Protein AF-A0A949YGP6-F1 (afdb_monomer_lite)

pLDDT: mean 79.75, std 14.39, range [45.91, 96.38]

Radius of gyration: 18.95 Å; chains: 1; bounding box: 45×45×53 Å

Structure (mmCIF, N/CA/C/O backbone):
data_AF-A0A949YGP6-F1
#
_entry.id   AF-A0A949YGP6-F1
#
loop_
_atom_site.group_PDB
_atom_site.id
_atom_site.type_symbol
_atom_site.label_atom_id
_atom_site.label_alt_id
_atom_site.label_comp_id
_atom_site.label_asym_id
_atom_site.label_entity_id
_atom_site.label_seq_id
_atom_site.pdbx_PDB_ins_code
_atom_site.Cartn_x
_atom_site.Cartn_y
_atom_site.Cartn_z
_atom_site.occupancy
_atom_site.B_iso_or_equiv
_atom_site.auth_seq_id
_atom_site.auth_comp_id
_atom_site.auth_asym_id
_atom_site.auth_atom_id
_atom_site.pdbx_PDB_model_num
ATOM 1 N N . MET A 1 1 ? -13.537 3.843 7.019 1.00 65.38 1 MET A N 1
ATOM 2 C CA 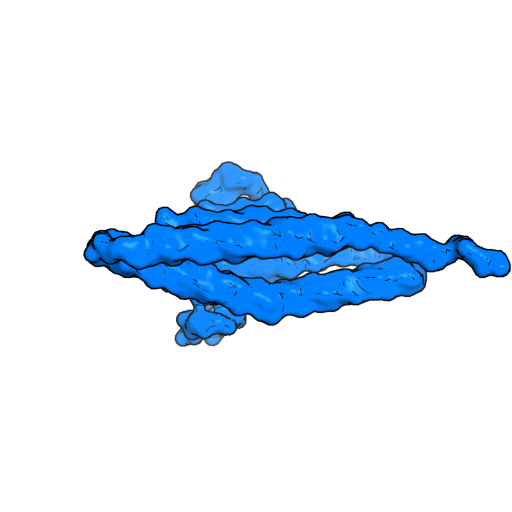. MET A 1 1 ? -12.376 3.956 7.927 1.00 65.38 1 MET A CA 1
ATOM 3 C C . MET A 1 1 ? -11.018 3.862 7.213 1.00 65.38 1 MET A C 1
ATOM 5 O O . MET A 1 1 ? -10.058 4.373 7.749 1.00 65.38 1 MET A O 1
ATOM 9 N N . TYR A 1 2 ? -10.889 3.302 5.999 1.00 82.62 2 TYR A N 1
ATOM 10 C CA . TYR A 1 2 ? -9.571 3.182 5.329 1.00 82.62 2 TYR A CA 1
ATOM 11 C C . TYR A 1 2 ? -9.321 4.176 4.183 1.00 82.62 2 TYR A C 1
ATOM 13 O O . TYR A 1 2 ? -8.354 4.034 3.440 1.00 82.62 2 TYR A O 1
ATOM 21 N N . GLN A 1 3 ? -10.191 5.177 4.018 1.00 82.31 3 GLN A N 1
ATOM 22 C CA . GLN A 1 3 ? -10.193 6.038 2.830 1.00 82.31 3 GLN A CA 1
ATOM 23 C C . GLN A 1 3 ? -8.897 6.836 2.668 1.00 82.31 3 GLN A C 1
ATOM 25 O O . GLN A 1 3 ? -8.394 6.918 1.557 1.00 82.31 3 GLN A O 1
ATOM 30 N N . SER A 1 4 ? -8.307 7.338 3.754 1.00 78.56 4 SER A N 1
ATOM 31 C CA . SER A 1 4 ? -7.059 8.114 3.714 1.00 78.56 4 SER A CA 1
ATOM 32 C C . SER A 1 4 ? -5.871 7.283 3.206 1.00 78.56 4 SER A C 1
ATOM 34 O O . SER A 1 4 ? -5.101 7.726 2.363 1.00 78.56 4 SER A O 1
ATOM 36 N N . ILE A 1 5 ? -5.753 6.031 3.657 1.00 81.00 5 ILE A N 1
ATOM 37 C CA . ILE A 1 5 ? -4.652 5.127 3.276 1.00 81.00 5 ILE A CA 1
ATOM 38 C C . ILE A 1 5 ? -4.842 4.640 1.833 1.00 81.00 5 ILE A C 1
ATOM 40 O O . ILE A 1 5 ? -3.883 4.561 1.066 1.00 81.00 5 ILE A O 1
ATOM 44 N N . ILE A 1 6 ? -6.090 4.362 1.441 1.00 89.06 6 ILE A N 1
ATOM 45 C CA . ILE A 1 6 ? -6.443 4.044 0.052 1.00 89.06 6 ILE A CA 1
ATOM 46 C C . ILE A 1 6 ? -6.157 5.246 -0.859 1.00 89.06 6 ILE A C 1
ATOM 48 O O . ILE A 1 6 ? -5.587 5.064 -1.932 1.00 89.06 6 ILE A O 1
ATOM 52 N N . SER A 1 7 ? -6.507 6.465 -0.432 1.00 84.94 7 SER A N 1
ATOM 53 C CA . SER A 1 7 ? -6.201 7.719 -1.135 1.00 84.94 7 SER A CA 1
ATOM 54 C C . SER A 1 7 ? -4.695 7.857 -1.357 1.00 84.94 7 SER A C 1
ATOM 56 O O . SER A 1 7 ? -4.255 7.975 -2.499 1.00 84.94 7 SER A O 1
ATOM 58 N N . ALA A 1 8 ? -3.891 7.688 -0.303 1.00 80.69 8 ALA A N 1
ATOM 59 C CA . ALA A 1 8 ? -2.435 7.710 -0.404 1.00 80.69 8 ALA A CA 1
ATOM 60 C C . ALA A 1 8 ? -1.900 6.652 -1.388 1.00 80.69 8 ALA A C 1
ATOM 62 O O . ALA A 1 8 ? -1.076 6.974 -2.241 1.00 80.69 8 ALA A O 1
ATOM 63 N N . CYS A 1 9 ? -2.404 5.412 -1.343 1.00 85.25 9 CYS A N 1
ATOM 64 C CA . CYS A 1 9 ? -1.989 4.363 -2.285 1.00 85.25 9 CYS A CA 1
ATOM 65 C C . CYS A 1 9 ? -2.344 4.701 -3.743 1.00 85.25 9 CYS A C 1
ATOM 67 O O . CYS A 1 9 ? -1.546 4.420 -4.639 1.00 85.25 9 CYS A O 1
ATOM 69 N N . LYS A 1 10 ? -3.499 5.335 -3.989 1.00 87.06 10 LYS A N 1
ATOM 70 C CA . LYS A 1 10 ? -3.891 5.838 -5.319 1.00 87.06 10 LYS A CA 1
ATOM 71 C C . LYS A 1 10 ? -2.987 6.974 -5.791 1.00 87.06 10 LYS A C 1
ATOM 73 O O . LYS A 1 10 ? -2.612 7.013 -6.957 1.00 87.06 10 LYS A O 1
ATOM 78 N N . THR A 1 11 ? -2.621 7.895 -4.904 1.00 82.19 11 THR A N 1
ATOM 79 C CA . THR A 1 11 ? -1.687 8.983 -5.231 1.00 82.19 11 THR A CA 1
ATOM 80 C C . THR A 1 11 ? -0.303 8.430 -5.562 1.00 82.19 11 THR A C 1
ATOM 82 O O . THR A 1 11 ? 0.307 8.848 -6.543 1.00 82.19 11 THR A O 1
ATOM 85 N N . ILE A 1 12 ? 0.160 7.440 -4.795 1.00 81.69 12 ILE A N 1
ATOM 86 C CA . ILE A 1 12 ? 1.438 6.751 -5.006 1.00 81.69 12 ILE A CA 1
ATOM 87 C C . ILE A 1 12 ? 1.456 5.982 -6.340 1.00 81.69 12 ILE A C 1
ATOM 89 O O . ILE A 1 12 ? 2.485 5.960 -7.012 1.00 81.69 12 ILE A O 1
ATOM 93 N N . ASP A 1 13 ? 0.325 5.422 -6.774 1.00 87.31 13 ASP A N 1
ATOM 94 C CA . ASP A 1 13 ? 0.203 4.718 -8.061 1.00 87.31 13 ASP A CA 1
ATOM 95 C C . ASP A 1 13 ? 0.573 5.592 -9.265 1.00 87.31 13 ASP A C 1
ATOM 97 O O . ASP A 1 13 ? 1.158 5.124 -10.236 1.00 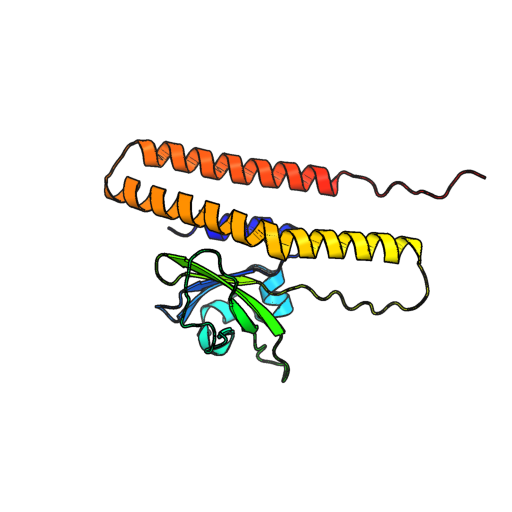87.31 13 ASP A O 1
ATOM 101 N N . LYS A 1 14 ? 0.325 6.904 -9.169 1.00 82.50 14 LYS A N 1
ATOM 102 C CA . LYS A 1 14 ? 0.681 7.875 -10.217 1.00 82.50 14 LYS A CA 1
ATOM 103 C C . LYS A 1 14 ? 2.188 7.985 -10.452 1.00 82.50 14 LYS A C 1
ATOM 105 O O . LYS A 1 14 ? 2.596 8.555 -11.459 1.00 82.50 14 LYS A O 1
ATOM 110 N N . PHE A 1 15 ? 2.998 7.482 -9.524 1.00 77.94 15 PHE A N 1
ATOM 111 C CA . PHE A 1 15 ? 4.450 7.400 -9.646 1.00 77.94 15 PHE A CA 1
ATOM 112 C C . PHE A 1 15 ? 4.920 6.020 -10.120 1.00 77.94 15 PHE A C 1
ATOM 114 O O . PHE A 1 15 ? 6.121 5.787 -10.157 1.00 77.94 15 PHE A O 1
ATOM 121 N N . GLY A 1 16 ? 4.012 5.100 -10.458 1.00 84.12 16 GLY A N 1
ATOM 122 C CA . GLY A 1 16 ? 4.384 3.730 -10.795 1.00 84.12 16 GLY A CA 1
ATOM 123 C C . GLY A 1 16 ? 4.970 3.011 -9.586 1.00 84.12 16 GLY A C 1
ATOM 124 O O . GLY A 1 16 ? 6.026 2.404 -9.663 1.00 84.12 16 GLY A O 1
ATOM 125 N N . LEU A 1 17 ? 4.353 3.143 -8.417 1.00 86.69 17 LEU A N 1
ATOM 126 C CA . LEU A 1 17 ? 4.838 2.504 -7.200 1.00 86.69 17 LEU A CA 1
ATOM 127 C C . LEU A 1 17 ? 3.826 1.453 -6.767 1.00 86.69 17 LEU A C 1
ATOM 129 O O . LEU A 1 17 ? 2.733 1.791 -6.317 1.00 86.69 17 LEU A O 1
ATOM 133 N N . ALA A 1 18 ? 4.194 0.178 -6.882 1.00 92.31 18 ALA A N 1
ATOM 134 C CA . ALA A 1 18 ? 3.311 -0.943 -6.577 1.00 92.31 18 ALA A CA 1
ATOM 135 C C . ALA A 1 18 ? 2.995 -1.033 -5.081 1.00 92.31 18 ALA A C 1
ATOM 137 O O . ALA A 1 18 ? 3.865 -1.351 -4.257 1.00 92.31 18 ALA A O 1
ATOM 138 N N . ARG A 1 19 ? 1.742 -0.734 -4.727 1.00 95.38 19 ARG A N 1
ATOM 139 C CA . ARG A 1 19 ? 1.235 -0.757 -3.354 1.00 95.38 19 ARG A CA 1
ATOM 140 C C . ARG A 1 19 ? -0.081 -1.505 -3.254 1.00 95.38 19 ARG A C 1
ATOM 142 O O . ARG A 1 19 ? -0.992 -1.314 -4.057 1.00 95.38 19 ARG A O 1
ATOM 149 N N . ALA A 1 20 ? -0.210 -2.264 -2.178 1.00 96.12 20 ALA A N 1
ATOM 150 C CA . ALA A 1 20 ? -1.473 -2.853 -1.773 1.00 96.12 20 ALA A CA 1
ATOM 151 C C . ALA A 1 20 ? -1.647 -2.766 -0.258 1.00 96.12 20 ALA A C 1
ATOM 153 O O . ALA A 1 20 ? -0.684 -2.623 0.492 1.00 96.12 20 ALA A O 1
ATOM 154 N N . ILE A 1 21 ? -2.891 -2.835 0.194 1.00 95.50 21 ILE A N 1
ATOM 155 C CA . ILE A 1 21 ? -3.274 -2.854 1.598 1.00 95.50 21 ILE A CA 1
ATOM 156 C C . ILE A 1 21 ? -3.962 -4.188 1.850 1.00 95.50 21 ILE A C 1
ATOM 158 O O . ILE A 1 21 ? -4.994 -4.484 1.249 1.00 95.50 21 ILE A O 1
ATOM 162 N N . GLY A 1 22 ? -3.405 -4.967 2.767 1.00 95.31 22 GLY A N 1
ATOM 163 C CA . GLY A 1 22 ? -3.991 -6.197 3.273 1.00 95.31 22 GLY A CA 1
ATOM 164 C C . GLY A 1 22 ? -4.518 -6.032 4.695 1.00 95.31 22 GLY A C 1
ATOM 165 O O . GLY A 1 22 ? -4.005 -5.227 5.475 1.00 95.31 22 GLY A O 1
ATOM 166 N N . ASN A 1 23 ? -5.522 -6.824 5.048 1.00 94.44 23 ASN A N 1
ATOM 167 C CA . ASN A 1 23 ? -5.949 -7.049 6.420 1.00 94.44 23 ASN A CA 1
ATOM 168 C C . ASN A 1 23 ? -5.618 -8.493 6.806 1.00 94.44 23 ASN A C 1
ATOM 170 O O . ASN A 1 23 ? -6.250 -9.437 6.335 1.00 94.44 23 ASN A O 1
ATOM 174 N N . LEU A 1 24 ? -4.634 -8.649 7.688 1.00 92.62 24 LEU A N 1
ATOM 175 C CA . LEU A 1 24 ? -4.128 -9.942 8.149 1.00 92.62 24 LEU A CA 1
ATOM 176 C C . LEU A 1 24 ? -5.121 -10.689 9.041 1.00 92.62 24 LEU A C 1
ATOM 178 O O . LEU A 1 24 ? -5.016 -11.901 9.174 1.00 92.62 24 LEU A O 1
ATOM 182 N N . ARG A 1 25 ? -6.052 -9.985 9.702 1.00 92.56 25 ARG A N 1
ATOM 183 C CA . ARG A 1 25 ? -7.054 -10.629 10.568 1.00 92.56 25 ARG A CA 1
ATOM 184 C C . ARG A 1 25 ? -8.117 -11.341 9.746 1.00 92.56 25 ARG A C 1
ATOM 186 O O . ARG A 1 25 ? -8.584 -12.399 10.144 1.00 92.56 25 ARG A O 1
ATOM 193 N N . THR A 1 26 ? -8.506 -10.737 8.629 1.00 94.88 26 THR A N 1
ATOM 194 C CA . THR A 1 26 ? -9.503 -11.301 7.711 1.00 94.88 26 THR A CA 1
ATOM 195 C C . THR A 1 26 ? -8.870 -12.087 6.570 1.00 94.88 26 THR A C 1
ATOM 197 O O . THR A 1 26 ? -9.597 -12.697 5.801 1.00 94.88 26 THR A O 1
ATOM 200 N N . ASP A 1 27 ? -7.543 -12.034 6.445 1.00 95.62 27 ASP A N 1
ATOM 201 C CA . ASP A 1 27 ? -6.758 -12.591 5.345 1.00 95.62 27 ASP A CA 1
ATOM 202 C C . ASP A 1 27 ? -7.233 -12.121 3.959 1.00 95.62 27 ASP A C 1
ATOM 204 O O . ASP A 1 27 ? -7.411 -12.908 3.034 1.00 95.62 27 ASP A O 1
ATOM 208 N N . ARG A 1 28 ? -7.484 -10.813 3.811 1.00 96.38 28 ARG A N 1
ATOM 209 C CA . ARG A 1 28 ? -8.013 -10.219 2.568 1.00 96.38 28 ARG A CA 1
ATOM 210 C C . ARG A 1 28 ? -7.240 -8.986 2.146 1.00 96.38 28 ARG A C 1
ATOM 212 O O . ARG A 1 28 ? -6.779 -8.218 2.993 1.00 96.38 28 ARG A O 1
ATOM 219 N N . PHE A 1 29 ? -7.185 -8.741 0.843 1.00 95.94 29 PHE A N 1
ATOM 220 C CA . PHE A 1 29 ? -6.847 -7.423 0.328 1.00 95.94 29 PHE A CA 1
ATOM 221 C C . PHE A 1 29 ? -8.000 -6.451 0.585 1.00 95.94 29 PHE A C 1
ATOM 223 O O . PHE A 1 29 ? -9.168 -6.764 0.372 1.00 95.94 29 PHE A O 1
ATOM 230 N N . LEU A 1 30 ? -7.661 -5.257 1.057 1.00 94.44 30 LEU A N 1
ATOM 231 C CA . LEU A 1 30 ? -8.586 -4.129 1.141 1.00 94.44 30 LEU A CA 1
ATOM 232 C C . LEU A 1 30 ? -8.495 -3.248 -0.103 1.00 94.44 30 LEU A C 1
ATOM 234 O O . LEU A 1 30 ? -9.475 -2.613 -0.486 1.00 94.44 30 LEU A O 1
ATOM 238 N N . PHE A 1 31 ? -7.302 -3.160 -0.691 1.00 95.44 31 PHE A N 1
ATOM 239 C CA . PHE A 1 31 ? -7.029 -2.358 -1.875 1.00 95.44 31 PHE A CA 1
ATOM 240 C C . PHE A 1 31 ? -5.709 -2.793 -2.515 1.00 95.44 31 PHE A C 1
ATOM 242 O O . PHE A 1 31 ? -4.760 -3.111 -1.803 1.00 95.44 31 PHE A O 1
ATOM 249 N N . ALA A 1 32 ? -5.616 -2.723 -3.836 1.00 96.00 32 ALA A N 1
ATOM 250 C CA . ALA A 1 32 ? -4.367 -2.789 -4.582 1.00 96.00 32 ALA A CA 1
ATOM 251 C C . ALA A 1 32 ? -4.418 -1.728 -5.682 1.00 96.00 32 ALA A C 1
ATOM 253 O O . ALA A 1 32 ? -5.478 -1.505 -6.275 1.00 96.00 32 ALA A O 1
ATOM 254 N N . ASN A 1 33 ? -3.307 -1.030 -5.903 1.00 95.44 33 ASN A N 1
ATOM 255 C CA . ASN A 1 33 ? -3.213 -0.066 -6.992 1.00 95.44 33 ASN A CA 1
ATOM 256 C C . ASN A 1 33 ? -2.842 -0.751 -8.318 1.00 95.44 33 ASN A C 1
ATOM 258 O O . ASN A 1 33 ? -2.458 -1.923 -8.318 1.00 95.44 33 ASN A O 1
ATOM 262 N N . ASP A 1 34 ? -2.974 -0.047 -9.444 1.00 95.25 34 ASP A N 1
ATOM 263 C CA . ASP A 1 34 ? -2.813 -0.662 -10.769 1.00 95.25 34 ASP A CA 1
ATOM 264 C C . ASP A 1 34 ? -1.379 -1.152 -10.984 1.00 95.25 34 ASP A C 1
ATOM 266 O O . ASP A 1 34 ? -1.157 -2.233 -11.531 1.00 95.25 34 ASP A O 1
ATOM 270 N N . SER A 1 35 ? -0.400 -0.414 -10.457 1.00 92.94 35 SER A N 1
ATOM 271 C CA . SER A 1 35 ? 1.003 -0.828 -10.439 1.00 92.94 35 SER A CA 1
ATOM 272 C C . SER A 1 35 ? 1.217 -2.171 -9.735 1.00 92.94 35 SER A C 1
ATOM 274 O O . SER A 1 35 ? 1.978 -3.005 -10.220 1.00 92.94 35 SER A O 1
ATOM 276 N N . PHE A 1 36 ? 0.568 -2.394 -8.588 1.00 94.88 36 PHE A N 1
ATOM 277 C CA . PHE A 1 36 ? 0.674 -3.656 -7.853 1.00 94.88 36 PHE A CA 1
ATOM 278 C C . PHE A 1 36 ? 0.008 -4.800 -8.607 1.00 94.88 36 PHE A C 1
ATOM 280 O O . PHE A 1 36 ? 0.618 -5.855 -8.741 1.00 94.88 36 PHE A O 1
ATOM 287 N N . LEU A 1 37 ? -1.208 -4.580 -9.113 1.00 94.62 37 LEU A N 1
ATOM 288 C CA . LEU A 1 37 ? -1.956 -5.576 -9.882 1.00 94.62 37 LEU A CA 1
ATOM 289 C C . LEU A 1 37 ? -1.170 -6.032 -11.113 1.00 94.62 37 LEU A C 1
ATOM 291 O O . LEU A 1 37 ? -1.009 -7.230 -11.329 1.00 94.62 37 LEU A O 1
ATOM 295 N N . LYS A 1 38 ? -0.581 -5.079 -11.844 1.00 92.31 38 LYS A N 1
ATOM 296 C CA . LYS A 1 38 ? 0.253 -5.360 -13.014 1.00 92.31 38 LYS A CA 1
ATOM 297 C C . LYS A 1 38 ? 1.476 -6.212 -12.671 1.00 92.31 38 LYS A C 1
ATOM 299 O O . LYS A 1 38 ? 1.757 -7.167 -13.381 1.00 92.31 38 LYS A O 1
ATOM 304 N N . ILE A 1 39 ? 2.204 -5.878 -11.603 1.00 89.69 39 ILE A N 1
ATOM 305 C CA . ILE A 1 39 ? 3.403 -6.639 -11.203 1.00 89.69 39 ILE A CA 1
ATOM 306 C C . ILE A 1 39 ? 3.029 -8.025 -10.677 1.00 89.69 39 ILE A C 1
ATOM 308 O O . ILE A 1 39 ? 3.706 -9.003 -10.974 1.00 89.69 39 ILE A O 1
ATOM 312 N N . ALA A 1 40 ? 1.951 -8.114 -9.901 1.00 91.56 40 ALA A N 1
ATOM 313 C CA . ALA A 1 40 ? 1.474 -9.376 -9.355 1.00 91.56 40 ALA A CA 1
ATOM 314 C C . ALA A 1 40 ? 0.754 -10.253 -10.399 1.00 91.56 40 ALA A C 1
ATOM 316 O O . ALA A 1 40 ? 0.423 -11.392 -10.079 1.00 91.56 40 ALA A O 1
ATOM 317 N N . SER A 1 41 ? 0.523 -9.737 -11.614 1.00 92.50 41 SER A N 1
ATOM 318 C CA . SER A 1 41 ? -0.283 -10.370 -12.667 1.00 92.50 41 SER A CA 1
ATOM 319 C C . SER A 1 41 ? -1.655 -10.812 -12.148 1.00 92.50 41 SER A C 1
ATOM 321 O O . SER A 1 41 ? -2.063 -11.958 -12.310 1.00 92.50 41 SER A O 1
ATOM 323 N N . LEU A 1 42 ? -2.335 -9.896 -11.452 1.00 92.75 42 LEU A N 1
ATOM 324 C CA . LEU A 1 42 ? -3.653 -10.112 -10.856 1.00 92.75 42 LEU A CA 1
ATOM 325 C C . LEU A 1 42 ? -4.673 -9.160 -11.462 1.00 92.75 42 LEU A C 1
ATOM 327 O O . LEU A 1 42 ? -4.406 -7.961 -11.588 1.00 92.75 42 LEU A O 1
ATOM 331 N N . GLU A 1 43 ? -5.874 -9.662 -11.729 1.00 93.88 43 GLU A N 1
ATOM 332 C CA . GLU A 1 43 ? -7.000 -8.801 -12.066 1.00 93.88 43 GLU A CA 1
ATOM 333 C C . GLU A 1 43 ? -7.589 -8.139 -10.813 1.00 93.88 43 GLU A C 1
ATOM 335 O O . GLU A 1 43 ? -7.519 -8.644 -9.684 1.00 93.88 43 GLU A O 1
ATOM 340 N N . ARG A 1 44 ? -8.207 -6.971 -11.008 1.00 92.81 44 ARG A N 1
ATOM 341 C CA . ARG A 1 44 ? -8.764 -6.177 -9.903 1.00 92.81 44 ARG A CA 1
ATOM 342 C C . ARG A 1 44 ? -9.863 -6.915 -9.137 1.00 92.81 44 ARG A C 1
ATOM 344 O O . ARG A 1 44 ? -9.952 -6.761 -7.921 1.00 92.81 44 ARG A O 1
ATOM 351 N N . ASP A 1 45 ? -10.684 -7.695 -9.827 1.00 92.38 45 ASP A N 1
ATOM 352 C CA . ASP A 1 45 ? -11.764 -8.449 -9.189 1.00 92.38 45 ASP A CA 1
ATOM 353 C C . ASP A 1 45 ? -11.229 -9.706 -8.486 1.00 92.38 45 ASP A C 1
ATOM 355 O O . ASP A 1 45 ? -11.721 -10.087 -7.423 1.00 92.38 45 ASP A O 1
ATOM 359 N N . GLU A 1 46 ? -10.157 -10.301 -9.012 1.00 90.69 46 GLU A N 1
ATOM 360 C CA . GLU A 1 46 ? -9.507 -11.478 -8.430 1.00 90.69 46 GLU A CA 1
ATOM 361 C C . GLU A 1 46 ? -8.823 -11.158 -7.101 1.00 90.69 46 GLU A C 1
ATOM 363 O O . GLU A 1 46 ? -8.979 -11.904 -6.130 1.00 90.69 46 GLU A O 1
ATOM 368 N N . VAL A 1 47 ? -8.116 -10.023 -7.011 1.00 91.56 47 VAL A N 1
ATOM 369 C CA . VAL A 1 47 ? -7.351 -9.656 -5.803 1.00 91.56 47 VAL A CA 1
ATOM 370 C C . VAL A 1 47 ? -8.234 -9.577 -4.551 1.00 91.56 47 VAL A C 1
ATOM 372 O O . VAL A 1 47 ? -7.767 -9.812 -3.438 1.00 91.56 47 VAL A O 1
ATOM 375 N N . LEU A 1 48 ? -9.518 -9.248 -4.716 1.00 89.81 48 LEU A N 1
ATOM 376 C CA . LEU A 1 48 ? -10.475 -9.137 -3.613 1.00 89.81 48 LEU A CA 1
ATOM 377 C C . LEU A 1 48 ? -11.030 -10.503 -3.176 1.00 89.81 48 LEU A C 1
ATOM 379 O O . LEU A 1 48 ? -11.479 -10.647 -2.035 1.00 89.81 48 LEU A O 1
ATOM 383 N N . LEU A 1 49 ? -10.988 -11.502 -4.060 1.00 92.31 49 LEU A N 1
ATOM 384 C CA . LEU A 1 49 ? -11.525 -12.845 -3.834 1.00 92.31 49 LEU A CA 1
ATOM 385 C C . LEU A 1 49 ? -10.474 -13.832 -3.325 1.00 92.31 49 LEU A C 1
ATOM 387 O O . LEU A 1 49 ? -10.831 -14.787 -2.628 1.00 92.31 49 LEU A O 1
ATOM 391 N N . ILE A 1 50 ? -9.197 -13.596 -3.617 1.00 92.38 50 ILE A N 1
ATOM 392 C CA . ILE A 1 50 ? -8.102 -14.476 -3.204 1.00 92.38 50 ILE A CA 1
ATOM 393 C C . ILE A 1 50 ? -7.661 -14.130 -1.768 1.00 92.38 50 ILE A C 1
ATOM 395 O O . ILE A 1 50 ? -7.570 -12.948 -1.411 1.00 92.38 50 ILE A O 1
ATOM 399 N N . PRO A 1 51 ? -7.410 -15.128 -0.899 1.00 95.44 51 PRO A N 1
ATOM 400 C CA . PRO A 1 51 ? -6.835 -14.884 0.417 1.00 95.44 51 PRO A CA 1
ATOM 401 C C . PRO A 1 51 ? -5.456 -14.225 0.325 1.00 95.44 51 PRO A C 1
ATOM 403 O O . PRO A 1 51 ? -4.607 -14.599 -0.485 1.00 95.44 51 PRO A O 1
ATOM 406 N N . LEU A 1 52 ? -5.201 -13.254 1.200 1.00 95.19 52 LEU A N 1
ATOM 407 C CA . LEU A 1 52 ? -3.931 -12.528 1.220 1.00 95.19 52 LEU A CA 1
ATOM 408 C C . LEU A 1 52 ? -2.742 -13.481 1.415 1.00 95.19 52 LEU A C 1
ATOM 410 O O . LEU A 1 52 ? -1.715 -13.313 0.761 1.00 95.19 52 LEU A O 1
ATOM 414 N N . SER A 1 53 ? -2.884 -14.494 2.268 1.00 94.69 53 SER A N 1
ATOM 415 C CA . SER A 1 53 ? -1.845 -15.483 2.554 1.00 94.69 53 SER A CA 1
ATOM 416 C C . SER A 1 53 ? -1.518 -16.423 1.388 1.00 94.69 53 SER A C 1
ATOM 418 O O . SER A 1 53 ? -0.450 -17.047 1.404 1.00 94.69 53 SER A O 1
ATOM 420 N N . GLU A 1 54 ? -2.383 -16.540 0.377 1.00 93.06 54 GLU A N 1
ATOM 421 C CA . GLU A 1 54 ? -2.093 -17.307 -0.842 1.00 93.06 54 GLU A CA 1
ATOM 422 C C . GLU A 1 54 ? -1.143 -16.540 -1.764 1.00 93.06 54 GLU A C 1
ATOM 424 O O . GLU A 1 54 ? -0.202 -17.125 -2.306 1.00 93.06 54 GLU A O 1
ATOM 429 N N . ILE A 1 55 ? -1.334 -15.222 -1.850 1.00 94.12 55 ILE A N 1
ATOM 430 C CA . ILE A 1 55 ? -0.532 -14.324 -2.684 1.00 94.12 55 ILE A CA 1
ATOM 431 C C . ILE A 1 55 ? 0.740 -13.870 -1.964 1.00 94.12 55 ILE A C 1
ATOM 433 O O . ILE A 1 55 ? 1.796 -13.765 -2.579 1.00 94.12 55 ILE A O 1
ATOM 437 N N . VAL A 1 56 ? 0.679 -13.605 -0.658 1.00 94.75 56 VAL A N 1
ATOM 438 C CA . VAL A 1 56 ? 1.759 -12.946 0.088 1.00 94.75 56 VAL A CA 1
ATOM 439 C C . VAL A 1 56 ? 2.264 -13.837 1.211 1.00 94.75 56 VAL A C 1
ATOM 441 O O . VAL A 1 56 ? 1.535 -14.194 2.139 1.00 94.75 56 VAL A O 1
ATOM 444 N N . LYS A 1 57 ? 3.557 -14.154 1.166 1.00 93.88 57 LYS A N 1
ATOM 445 C CA . LYS A 1 57 ? 4.274 -14.826 2.249 1.00 93.88 57 LYS A CA 1
ATOM 446 C C . LYS A 1 57 ? 5.137 -13.818 2.987 1.00 93.88 57 LYS A C 1
ATOM 448 O O . LYS A 1 57 ? 5.951 -13.123 2.389 1.00 93.88 57 LYS A O 1
ATOM 453 N N . PHE A 1 58 ? 4.951 -13.752 4.297 1.00 90.31 58 PHE A N 1
ATOM 454 C CA . PHE A 1 58 ? 5.774 -12.946 5.187 1.00 90.31 58 PHE A CA 1
ATOM 455 C C . PHE A 1 58 ? 6.914 -13.811 5.704 1.00 90.31 58 PHE A C 1
ATOM 457 O O . PHE A 1 58 ? 6.678 -14.967 6.066 1.00 90.31 58 PHE A O 1
ATOM 464 N N . ASP A 1 59 ? 8.124 -13.264 5.765 1.00 84.38 59 ASP A N 1
ATOM 465 C CA . ASP A 1 59 ? 9.231 -13.976 6.390 1.00 84.38 59 ASP A CA 1
ATOM 466 C C . ASP A 1 59 ? 8.945 -14.187 7.890 1.00 84.38 59 ASP A C 1
ATOM 468 O O . ASP A 1 59 ? 8.904 -13.253 8.699 1.00 84.38 59 ASP A O 1
ATOM 472 N N . SER A 1 60 ? 8.722 -15.450 8.254 1.00 67.94 60 SER A N 1
ATOM 473 C CA . SER A 1 60 ? 8.401 -15.908 9.605 1.00 67.94 60 SER A CA 1
ATOM 474 C C . SER A 1 60 ? 9.519 -15.655 10.619 1.00 67.94 60 SER A C 1
ATOM 476 O O . SER A 1 60 ? 9.227 -15.533 11.808 1.00 67.94 60 SER A O 1
ATOM 478 N N . ALA A 1 61 ? 10.778 -15.505 10.189 1.00 65.62 61 ALA A N 1
ATOM 479 C CA . ALA A 1 61 ? 11.864 -15.130 11.100 1.00 65.62 61 ALA A CA 1
ATOM 480 C C . ALA A 1 61 ? 11.677 -13.703 11.656 1.00 65.62 61 ALA A C 1
ATOM 482 O O . ALA A 1 61 ? 12.064 -13.406 12.786 1.00 65.62 61 ALA A O 1
ATOM 483 N N . HIS A 1 62 ? 11.005 -12.838 10.890 1.00 57.81 62 HIS A N 1
ATOM 484 C CA . HIS A 1 62 ? 10.771 -11.432 11.215 1.00 57.81 62 HIS A CA 1
ATOM 485 C C . HIS A 1 62 ? 9.359 -11.160 11.767 1.00 57.81 62 HIS A C 1
ATOM 487 O O . HIS A 1 62 ? 9.085 -10.060 12.258 1.00 57.81 62 HIS A O 1
ATOM 493 N N . SER A 1 63 ? 8.460 -12.155 11.779 1.00 53.91 63 SER A N 1
ATOM 494 C CA . SER A 1 63 ? 7.085 -11.993 12.281 1.00 53.91 63 SER A CA 1
ATOM 495 C C . SER A 1 63 ? 7.005 -11.693 13.783 1.00 53.91 63 SER A C 1
ATOM 497 O O . SER A 1 63 ? 5.976 -11.213 14.261 1.00 53.91 63 SER A O 1
ATOM 499 N N . ILE A 1 64 ? 8.090 -11.955 14.521 1.00 52.69 64 ILE A N 1
ATOM 500 C CA . ILE A 1 64 ? 8.197 -11.777 15.977 1.00 52.69 64 ILE A CA 1
ATOM 501 C C . ILE A 1 64 ? 8.295 -10.287 16.364 1.00 52.69 64 ILE A C 1
ATOM 503 O O . ILE A 1 64 ? 7.953 -9.913 17.484 1.00 52.69 64 ILE A O 1
ATOM 507 N N . ALA A 1 65 ? 8.651 -9.396 15.433 1.00 52.91 65 ALA A N 1
ATOM 508 C CA . ALA A 1 65 ? 8.706 -7.960 15.685 1.00 52.91 65 ALA A CA 1
ATOM 509 C C . ALA A 1 65 ? 7.806 -7.184 14.713 1.00 52.91 65 ALA A C 1
ATOM 511 O O . ALA A 1 65 ? 8.286 -6.410 13.891 1.00 52.91 65 ALA A O 1
ATOM 512 N N . ARG A 1 66 ? 6.477 -7.298 14.874 1.00 65.31 66 ARG A N 1
ATOM 513 C CA . ARG A 1 66 ? 5.488 -6.339 14.323 1.00 65.31 66 ARG A CA 1
ATOM 514 C C . ARG A 1 66 ? 5.604 -4.957 14.996 1.00 65.31 66 ARG A C 1
ATOM 516 O O . ARG A 1 66 ? 4.614 -4.368 15.431 1.00 65.31 66 ARG A O 1
ATOM 523 N N . LYS A 1 67 ? 6.828 -4.456 15.165 1.00 65.56 67 LYS A N 1
ATOM 524 C CA . LYS A 1 67 ? 7.091 -3.120 15.688 1.00 65.56 67 LYS A CA 1
ATOM 525 C C . LYS A 1 67 ? 6.747 -2.120 14.590 1.00 65.56 67 LYS A C 1
ATOM 527 O O . LYS A 1 67 ? 7.138 -2.288 13.436 1.00 65.56 67 LYS A O 1
ATOM 532 N N . LYS A 1 68 ? 6.006 -1.075 14.961 1.00 65.06 68 LYS A N 1
ATOM 533 C CA . LYS A 1 68 ? 5.691 0.036 14.057 1.00 65.06 68 LYS A CA 1
ATOM 534 C C . LYS A 1 68 ? 6.987 0.604 13.472 1.00 65.06 68 LYS A C 1
ATOM 536 O O . LYS A 1 68 ? 7.935 0.837 14.215 1.00 65.06 68 LYS A O 1
ATOM 541 N N . GLY A 1 69 ? 7.000 0.829 12.160 1.00 66.12 69 GLY A N 1
ATOM 542 C CA . GLY A 1 69 ? 8.131 1.436 11.450 1.00 66.12 69 GLY A CA 1
ATOM 543 C C . GLY A 1 69 ? 9.222 0.468 10.982 1.00 66.12 69 GLY A C 1
ATOM 544 O O . GLY A 1 69 ? 10.163 0.921 10.342 1.00 66.12 69 GLY A O 1
ATOM 545 N N . ILE A 1 70 ? 9.109 -0.840 11.247 1.00 80.19 70 ILE A N 1
ATOM 546 C CA . ILE A 1 70 ? 10.023 -1.841 10.676 1.00 80.19 70 ILE A CA 1
ATOM 547 C C . ILE A 1 70 ? 9.412 -2.417 9.400 1.00 80.19 70 ILE A C 1
ATOM 549 O O . ILE A 1 70 ? 8.259 -2.857 9.397 1.00 80.19 70 ILE A O 1
ATOM 553 N N . LEU A 1 71 ? 10.201 -2.420 8.326 1.00 86.12 71 LEU A N 1
ATOM 554 C CA . LEU A 1 71 ? 9.869 -3.123 7.095 1.00 86.12 71 LEU A CA 1
ATOM 555 C C . LEU A 1 71 ? 10.183 -4.607 7.252 1.00 86.12 71 LEU A C 1
ATOM 557 O O . LEU A 1 71 ? 11.302 -4.978 7.599 1.00 86.12 71 LEU A O 1
ATOM 561 N N . VAL A 1 72 ? 9.192 -5.448 6.981 1.00 89.44 72 VAL A N 1
ATOM 562 C CA . VAL A 1 72 ? 9.341 -6.902 7.010 1.00 89.44 72 VAL A CA 1
ATOM 563 C C . VAL A 1 72 ? 9.394 -7.428 5.583 1.00 89.44 72 VAL A C 1
ATOM 565 O O . VAL A 1 72 ? 8.493 -7.106 4.808 1.00 89.44 72 VAL A O 1
ATOM 568 N N . PRO A 1 73 ? 10.411 -8.224 5.217 1.00 91.62 73 PRO A N 1
ATOM 569 C CA . PRO A 1 73 ? 10.476 -8.834 3.899 1.00 91.62 73 PRO A CA 1
ATOM 570 C C . PRO A 1 73 ? 9.238 -9.686 3.606 1.00 91.62 73 PRO A C 1
ATOM 572 O O . PRO A 1 73 ? 8.760 -10.446 4.458 1.00 91.62 73 PRO A O 1
ATOM 575 N N . ILE A 1 74 ? 8.731 -9.560 2.385 1.00 94.38 74 ILE A N 1
ATOM 576 C CA . ILE A 1 74 ? 7.650 -10.391 1.859 1.00 94.38 74 ILE A CA 1
ATOM 577 C C . ILE A 1 74 ? 8.051 -10.998 0.521 1.00 94.38 74 ILE A C 1
ATOM 579 O O . ILE A 1 74 ? 8.894 -10.465 -0.198 1.00 94.38 74 ILE A O 1
ATOM 583 N N . ALA A 1 75 ? 7.394 -12.096 0.181 1.00 94.00 75 ALA A N 1
ATOM 584 C CA . ALA A 1 75 ? 7.413 -12.691 -1.139 1.00 94.00 75 ALA A CA 1
ATOM 585 C C . ALA A 1 75 ? 5.984 -12.699 -1.686 1.00 94.00 75 ALA A C 1
ATOM 587 O O . ALA A 1 75 ? 5.067 -13.201 -1.030 1.00 94.00 75 ALA A O 1
ATOM 588 N N . VAL A 1 76 ? 5.798 -12.132 -2.871 1.00 94.44 76 VAL A N 1
ATOM 589 C CA . VAL A 1 76 ? 4.522 -12.088 -3.584 1.00 94.44 76 VAL A CA 1
ATOM 590 C C . VAL A 1 76 ? 4.560 -13.131 -4.689 1.00 94.44 76 VAL A C 1
ATOM 592 O O . VAL A 1 76 ? 5.439 -13.105 -5.546 1.00 94.44 76 VAL A O 1
ATOM 595 N N . ARG A 1 77 ? 3.639 -14.084 -4.643 1.00 91.69 77 ARG A N 1
ATOM 596 C CA . ARG A 1 77 ? 3.458 -15.096 -5.680 1.00 91.69 77 ARG A CA 1
ATOM 597 C C . ARG A 1 77 ? 2.465 -14.584 -6.704 1.00 91.69 77 ARG A C 1
ATOM 599 O O . ARG A 1 77 ? 1.395 -14.113 -6.326 1.00 91.69 77 ARG A O 1
ATOM 606 N N . THR A 1 78 ? 2.811 -14.720 -7.975 1.00 83.94 78 THR A N 1
ATOM 607 C CA . THR A 1 78 ? 1.841 -14.541 -9.049 1.00 83.94 78 THR A CA 1
ATOM 608 C C . THR A 1 78 ? 1.191 -15.899 -9.354 1.00 83.94 78 THR A C 1
ATOM 610 O O . THR A 1 78 ? 1.827 -16.938 -9.139 1.00 83.94 78 THR A O 1
ATOM 613 N N . PRO A 1 79 ? -0.078 -15.944 -9.792 1.00 77.31 79 PRO A N 1
ATOM 614 C CA . PRO A 1 79 ? -0.751 -17.210 -10.102 1.00 77.31 79 PRO A CA 1
ATOM 615 C C . PRO A 1 79 ? -0.092 -17.984 -11.253 1.00 77.31 79 PRO A C 1
ATOM 617 O O . PRO A 1 79 ? -0.160 -19.211 -11.311 1.00 77.31 79 PRO A O 1
ATOM 620 N N . ASP A 1 80 ? 0.539 -17.256 -12.167 1.00 76.50 80 ASP A N 1
ATOM 621 C CA . ASP A 1 80 ? 1.071 -17.717 -13.445 1.00 76.50 80 ASP A CA 1
ATOM 622 C C . ASP A 1 80 ? 2.588 -17.977 -13.439 1.00 76.50 80 ASP A C 1
ATOM 624 O O . ASP A 1 80 ? 3.086 -18.701 -14.306 1.00 76.50 80 ASP A O 1
ATOM 628 N N . GLN A 1 81 ? 3.340 -17.452 -12.463 1.00 66.81 81 GLN A N 1
ATOM 629 C CA . GLN A 1 81 ? 4.796 -17.609 -12.407 1.00 66.81 81 GLN A CA 1
ATOM 630 C C . GLN A 1 81 ? 5.250 -18.542 -11.286 1.00 66.81 81 GLN A C 1
ATOM 632 O O . GLN A 1 81 ? 4.761 -18.544 -10.158 1.00 66.81 81 GLN A O 1
ATOM 637 N N . LYS A 1 82 ? 6.294 -19.322 -11.591 1.00 72.19 82 LYS A N 1
ATOM 638 C CA . LYS A 1 82 ? 7.014 -20.135 -10.597 1.00 72.19 82 LYS A CA 1
ATOM 639 C C . LYS A 1 82 ? 7.891 -19.286 -9.667 1.00 72.19 82 LYS A C 1
ATOM 641 O O . LYS A 1 82 ? 8.320 -19.779 -8.624 1.00 72.19 82 LYS A O 1
ATOM 646 N N . SER A 1 83 ? 8.184 -18.044 -10.047 1.00 80.19 83 SER A N 1
ATOM 647 C CA . SER A 1 83 ? 9.004 -17.095 -9.294 1.00 80.19 83 SER A CA 1
ATOM 648 C C . SER A 1 83 ? 8.159 -16.254 -8.342 1.00 80.19 83 SER A C 1
ATOM 650 O O . SER A 1 83 ? 7.075 -15.799 -8.688 1.00 80.19 83 SER A O 1
ATOM 652 N N . ALA A 1 84 ? 8.677 -16.026 -7.135 1.00 90.06 84 ALA A N 1
ATOM 653 C CA . ALA A 1 84 ? 8.105 -15.061 -6.208 1.00 90.06 84 ALA A CA 1
ATOM 654 C C . ALA A 1 84 ? 8.833 -13.721 -6.341 1.00 90.06 84 ALA A C 1
ATOM 656 O O . ALA 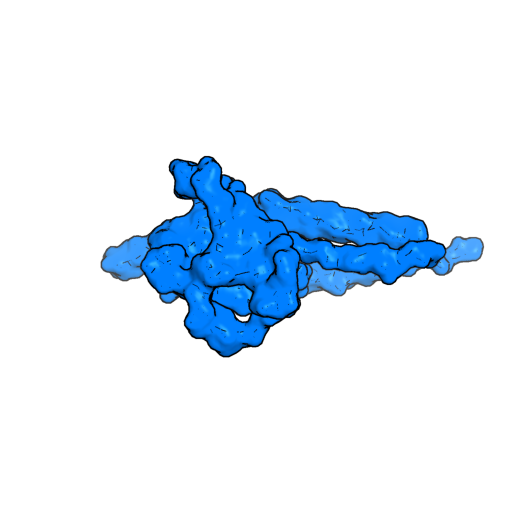A 1 84 ? 10.061 -13.682 -6.434 1.00 90.06 84 ALA A O 1
ATOM 657 N N . ILE A 1 85 ? 8.076 -12.632 -6.307 1.00 91.38 85 ILE A N 1
ATOM 658 C CA . ILE A 1 85 ? 8.598 -11.272 -6.357 1.00 91.38 85 ILE A CA 1
ATOM 659 C C . ILE A 1 85 ? 8.864 -10.818 -4.923 1.00 91.38 85 ILE A C 1
ATOM 661 O O . ILE A 1 85 ? 7.971 -10.829 -4.073 1.00 91.38 85 ILE A O 1
ATOM 665 N N . GLY A 1 86 ? 10.110 -10.454 -4.635 1.00 91.81 86 GLY A N 1
ATOM 666 C CA . GLY A 1 86 ? 10.491 -9.929 -3.328 1.00 91.81 86 GLY A CA 1
ATOM 667 C C . GLY A 1 86 ? 9.891 -8.547 -3.083 1.00 91.81 86 GLY A C 1
ATOM 668 O O . GLY A 1 86 ? 9.727 -7.756 -4.007 1.00 91.81 86 GLY A O 1
ATOM 669 N N . GLY A 1 87 ? 9.584 -8.234 -1.831 1.00 92.69 87 GLY A N 1
ATOM 670 C CA . GLY A 1 87 ? 9.078 -6.930 -1.431 1.00 92.69 87 GLY A CA 1
ATOM 671 C C . GLY A 1 87 ? 9.205 -6.703 0.066 1.00 92.69 87 GLY A C 1
ATOM 672 O O . GLY A 1 87 ? 9.882 -7.445 0.778 1.00 92.69 87 GLY A O 1
ATOM 673 N N . HIS A 1 88 ? 8.512 -5.682 0.553 1.00 93.62 88 HIS A N 1
ATOM 674 C CA . HIS A 1 88 ? 8.414 -5.378 1.973 1.00 93.62 88 HIS A CA 1
ATOM 675 C C . HIS A 1 88 ? 6.963 -5.166 2.400 1.00 93.62 88 HIS A C 1
ATOM 677 O O . HIS A 1 88 ? 6.092 -4.824 1.599 1.00 93.62 88 HIS A O 1
ATOM 683 N N . ALA A 1 89 ? 6.713 -5.333 3.690 1.00 93.00 89 ALA A N 1
ATOM 684 C CA . ALA A 1 89 ? 5.479 -4.947 4.336 1.00 93.00 89 ALA A CA 1
ATOM 685 C C . ALA A 1 89 ? 5.751 -4.026 5.525 1.00 93.00 89 ALA A C 1
ATOM 687 O O . ALA A 1 89 ? 6.659 -4.270 6.320 1.00 93.00 89 ALA A O 1
ATOM 688 N N . ALA A 1 90 ? 4.928 -2.992 5.666 1.00 90.38 90 ALA A N 1
ATOM 689 C CA . ALA A 1 90 ? 4.852 -2.169 6.865 1.00 90.38 90 ALA A CA 1
ATOM 690 C C . ALA A 1 90 ? 3.537 -2.467 7.594 1.00 90.38 90 ALA A C 1
ATOM 692 O O . ALA A 1 90 ? 2.458 -2.405 7.001 1.00 90.38 90 ALA A O 1
ATOM 693 N N . PHE A 1 91 ? 3.614 -2.782 8.887 1.00 89.12 91 PHE A N 1
ATOM 694 C CA . PHE A 1 91 ? 2.434 -3.137 9.675 1.00 89.12 91 PHE A CA 1
ATOM 695 C C . PHE A 1 91 ? 1.826 -1.923 10.376 1.00 89.12 91 PHE A C 1
ATOM 697 O O . PHE A 1 91 ? 2.505 -1.174 11.085 1.00 89.12 91 PHE A O 1
ATOM 704 N N . GLY A 1 92 ? 0.522 -1.756 10.177 1.00 85.62 92 GLY A N 1
ATOM 705 C CA . GLY A 1 92 ? -0.302 -0.740 10.810 1.00 85.62 92 GLY A CA 1
ATOM 706 C C . GLY A 1 92 ? -1.077 -1.275 12.021 1.00 85.62 92 GLY A C 1
ATOM 707 O O . GLY A 1 92 ? -0.947 -2.441 12.407 1.00 85.62 92 GLY A O 1
ATOM 708 N N . PRO A 1 93 ? -1.900 -0.420 12.652 1.00 82.06 93 PRO A N 1
ATOM 709 C CA . PRO A 1 93 ? -2.849 -0.863 13.667 1.00 82.06 93 PRO A CA 1
ATOM 710 C C . PRO A 1 93 ? -3.861 -1.870 13.093 1.00 82.06 93 PRO A C 1
ATOM 712 O O . PRO A 1 93 ? -4.039 -1.988 11.882 1.00 82.06 93 PRO A O 1
ATOM 715 N N . ASP A 1 94 ? -4.516 -2.610 13.988 1.00 85.31 94 ASP A N 1
ATOM 716 C CA . ASP A 1 94 ? -5.647 -3.496 13.676 1.00 85.31 94 ASP A CA 1
ATOM 717 C C . ASP A 1 94 ? -5.390 -4.612 12.657 1.00 85.31 94 ASP A C 1
ATOM 719 O O . ASP A 1 94 ? -6.321 -5.175 12.088 1.00 85.31 94 ASP A O 1
ATOM 723 N N . GLY A 1 95 ? -4.124 -4.997 12.485 1.00 88.00 95 GLY A N 1
ATOM 724 C CA . GLY A 1 95 ? -3.738 -6.065 11.564 1.00 88.00 95 GLY A CA 1
ATOM 725 C C . GLY A 1 95 ? -3.681 -5.622 10.105 1.00 88.00 95 GLY A C 1
ATOM 726 O O . GLY A 1 95 ? -3.663 -6.477 9.225 1.00 88.00 95 GLY A O 1
ATOM 727 N N . LEU A 1 96 ? -3.636 -4.315 9.837 1.00 91.06 96 LEU A N 1
ATOM 728 C CA . LEU A 1 96 ? -3.366 -3.805 8.498 1.00 91.06 96 LEU A CA 1
ATOM 729 C C . LEU A 1 96 ? -1.899 -4.016 8.116 1.00 91.06 96 LEU A C 1
ATOM 731 O O . LEU A 1 96 ? -0.993 -3.825 8.931 1.00 91.06 96 LEU A O 1
ATOM 735 N N . ALA A 1 97 ? -1.670 -4.347 6.853 1.00 92.50 97 ALA A N 1
ATOM 736 C CA . ALA A 1 97 ? -0.351 -4.420 6.247 1.00 92.50 97 ALA A CA 1
ATOM 737 C C . ALA A 1 97 ? -0.343 -3.592 4.962 1.00 92.50 97 ALA A C 1
ATOM 739 O O . ALA A 1 97 ? -1.162 -3.813 4.072 1.00 92.50 97 ALA A O 1
ATOM 740 N N . LEU A 1 98 ? 0.586 -2.646 4.864 1.00 93.56 98 LEU A N 1
ATOM 741 C CA . LEU A 1 98 ? 0.939 -2.019 3.599 1.00 93.56 98 LEU A CA 1
ATOM 742 C C . LEU A 1 98 ? 1.991 -2.886 2.921 1.00 93.56 98 LEU A C 1
ATOM 744 O O . LEU A 1 98 ? 3.055 -3.100 3.490 1.00 93.56 98 LEU A O 1
ATOM 748 N N . LEU A 1 99 ? 1.706 -3.328 1.707 1.00 94.94 99 LEU A N 1
ATOM 749 C CA . LEU A 1 99 ? 2.590 -4.127 0.875 1.00 94.94 99 LEU A CA 1
ATOM 750 C C . LEU A 1 99 ? 3.283 -3.240 -0.151 1.00 94.94 99 LEU A C 1
ATOM 752 O O . LEU A 1 99 ? 2.682 -2.328 -0.727 1.00 94.94 99 LEU A O 1
ATOM 756 N N . MET A 1 100 ? 4.555 -3.525 -0.371 1.00 94.50 100 MET A N 1
ATOM 757 C CA . MET A 1 100 ? 5.478 -2.712 -1.140 1.00 94.50 100 M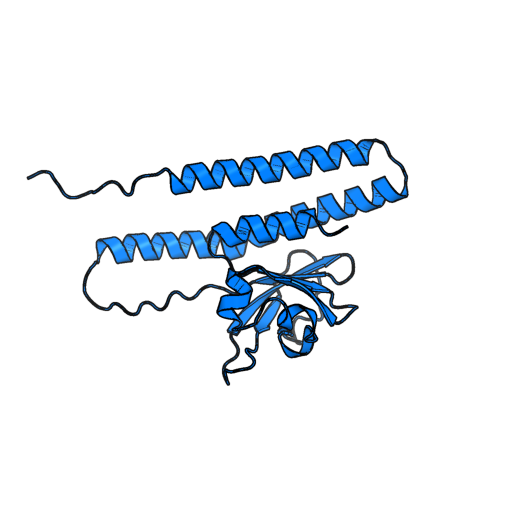ET A CA 1
ATOM 758 C C . MET A 1 100 ? 6.315 -3.628 -2.024 1.00 94.50 100 MET A C 1
ATOM 760 O O . MET A 1 100 ? 7.178 -4.339 -1.515 1.00 94.50 100 MET A O 1
ATOM 764 N N . ILE A 1 101 ? 6.071 -3.606 -3.334 1.00 93.50 101 ILE A N 1
ATOM 765 C CA . ILE A 1 101 ? 6.902 -4.333 -4.297 1.00 93.50 101 ILE A CA 1
ATOM 766 C C . ILE A 1 101 ? 7.801 -3.313 -5.018 1.00 93.50 101 ILE A C 1
ATOM 768 O O . ILE A 1 101 ? 7.277 -2.307 -5.514 1.00 93.50 101 ILE A O 1
ATOM 772 N N . PRO A 1 102 ? 9.132 -3.508 -5.043 1.00 85.50 102 PRO A N 1
ATOM 773 C CA . PRO A 1 102 ? 10.022 -2.697 -5.860 1.00 85.50 102 PRO A CA 1
ATOM 774 C C . PRO A 1 102 ? 9.708 -2.913 -7.343 1.00 85.50 102 PRO A C 1
ATOM 776 O O . PRO A 1 102 ? 9.463 -4.036 -7.780 1.00 85.50 102 PRO A O 1
ATOM 779 N N . MET A 1 103 ? 9.720 -1.836 -8.127 1.00 77.19 103 MET A N 1
ATOM 780 C CA . MET A 1 103 ? 9.700 -1.959 -9.581 1.00 77.19 103 MET A CA 1
ATOM 781 C C . MET A 1 103 ? 11.123 -2.191 -10.071 1.00 77.19 103 MET A C 1
ATOM 783 O O . MET A 1 103 ? 11.954 -1.284 -10.003 1.00 77.19 103 MET A O 1
ATOM 787 N N . TYR A 1 104 ? 11.386 -3.391 -10.576 1.00 67.19 104 TYR A N 1
ATOM 788 C CA . TYR A 1 104 ? 12.536 -3.626 -11.435 1.00 67.19 104 TYR A CA 1
ATOM 789 C C . TYR A 1 104 ? 12.095 -3.259 -12.850 1.00 67.19 104 TYR A C 1
ATOM 791 O O . TYR A 1 104 ? 11.267 -3.941 -13.444 1.00 67.19 104 TYR A O 1
ATOM 799 N N . MET A 1 105 ? 12.559 -2.114 -13.347 1.00 56.75 105 MET A N 1
ATOM 800 C CA . MET A 1 105 ? 12.486 -1.837 -14.777 1.00 56.75 105 MET A CA 1
ATOM 801 C C . MET A 1 105 ? 13.518 -2.760 -15.420 1.00 56.75 105 MET A C 1
ATOM 803 O O . MET A 1 105 ? 14.701 -2.635 -15.097 1.00 56.75 105 MET A O 1
ATOM 807 N N . ASP A 1 106 ? 13.081 -3.704 -16.256 1.00 52.16 106 ASP A N 1
ATOM 808 C CA . ASP A 1 106 ? 14.002 -4.509 -17.055 1.00 52.16 106 ASP A CA 1
ATOM 809 C C . ASP A 1 106 ? 14.891 -3.544 -17.836 1.00 52.16 106 ASP A C 1
ATOM 811 O O . ASP A 1 106 ? 14.430 -2.788 -18.695 1.00 52.16 106 ASP A O 1
ATOM 815 N N . SER A 1 107 ? 16.175 -3.515 -17.492 1.00 49.38 107 SER A N 1
ATOM 816 C CA . SER A 1 107 ? 17.174 -2.707 -18.180 1.00 49.38 107 SER A CA 1
ATOM 817 C C . SER A 1 107 ? 17.600 -3.389 -19.480 1.00 49.38 107 SER A C 1
ATOM 819 O O . SER A 1 107 ? 18.792 -3.478 -19.767 1.00 49.38 107 SER A O 1
ATOM 821 N N . ASP A 1 108 ? 16.638 -3.885 -20.255 1.00 46.84 108 ASP A N 1
ATOM 822 C CA . ASP A 1 108 ? 16.867 -4.439 -21.585 1.00 46.84 108 ASP A CA 1
ATOM 823 C C . ASP A 1 108 ? 16.918 -3.292 -22.599 1.00 46.84 108 ASP A C 1
ATOM 825 O O . ASP A 1 108 ? 16.033 -3.077 -23.423 1.00 46.84 108 ASP A O 1
ATOM 829 N N . SER A 1 109 ? 18.001 -2.524 -22.518 1.00 47.97 109 SER A N 1
ATOM 830 C CA . SER A 1 109 ? 18.599 -1.897 -23.692 1.00 47.97 109 SER A CA 1
ATOM 831 C C . SER A 1 109 ? 20.084 -1.686 -23.409 1.00 47.97 109 SER A C 1
ATOM 833 O O . SER A 1 109 ? 20.531 -0.600 -23.018 1.00 47.97 109 SER A O 1
ATOM 835 N N . GLU A 1 110 ? 20.873 -2.745 -23.571 1.00 50.84 110 GLU A N 1
ATOM 836 C CA . GLU A 1 110 ? 22.294 -2.549 -23.810 1.00 50.84 110 GLU A CA 1
ATOM 837 C C . GLU A 1 110 ? 22.453 -1.654 -25.053 1.00 50.84 110 GLU A C 1
ATOM 839 O O . GLU A 1 110 ? 21.878 -1.912 -26.108 1.00 50.84 110 GLU A O 1
ATOM 844 N N . LEU A 1 111 ? 23.266 -0.609 -24.884 1.00 50.34 111 LEU A N 1
ATOM 845 C CA . LEU A 1 111 ? 24.096 0.044 -25.901 1.00 50.34 111 LEU A CA 1
ATOM 846 C C . LEU A 1 111 ? 23.791 1.445 -26.479 1.00 50.34 111 LEU A C 1
ATOM 848 O O . LEU A 1 111 ? 24.679 1.917 -27.182 1.00 50.34 111 LEU A O 1
ATOM 852 N N . GLU A 1 112 ? 22.718 2.192 -26.158 1.00 45.91 112 GLU A N 1
ATOM 853 C CA . GLU A 1 112 ? 22.528 3.519 -26.821 1.00 45.91 112 GLU A CA 1
ATOM 854 C C . GLU A 1 112 ? 22.557 4.823 -26.003 1.00 45.91 112 GLU A C 1
ATOM 856 O O . GLU A 1 112 ? 22.582 5.889 -26.614 1.00 45.91 112 GLU A O 1
ATOM 861 N N . ALA A 1 113 ? 22.662 4.858 -24.669 1.00 48.06 113 ALA A N 1
ATOM 862 C CA . ALA A 1 113 ? 22.639 6.175 -24.009 1.00 48.06 113 ALA A CA 1
ATOM 863 C C . ALA A 1 113 ? 23.353 6.256 -22.658 1.00 48.06 113 ALA A C 1
ATOM 865 O O . ALA A 1 113 ? 22.720 6.183 -21.614 1.00 48.06 113 ALA A O 1
ATOM 866 N N . GLY A 1 114 ? 24.660 6.534 -22.638 1.00 55.38 114 GLY A N 1
ATOM 867 C CA . GLY A 1 114 ? 25.388 6.814 -21.387 1.00 55.38 114 GLY A CA 1
ATOM 868 C C . GLY A 1 114 ? 24.802 7.981 -20.566 1.00 55.38 114 GLY A C 1
ATOM 869 O O . GLY A 1 114 ? 24.841 7.952 -19.338 1.00 55.38 114 GLY A O 1
ATOM 870 N N . ALA A 1 115 ? 24.183 8.973 -21.221 1.00 55.12 115 ALA A N 1
ATOM 871 C CA . ALA A 1 115 ? 23.501 10.086 -20.552 1.00 55.12 115 ALA A CA 1
ATOM 872 C C . ALA A 1 115 ? 22.085 9.724 -20.061 1.00 55.12 115 ALA A C 1
ATOM 874 O O . ALA A 1 115 ? 21.720 10.086 -18.941 1.00 55.12 115 ALA A O 1
ATOM 875 N N . ALA A 1 116 ? 21.306 8.973 -20.852 1.00 57.41 116 ALA A N 1
ATOM 876 C CA . ALA A 1 116 ? 19.978 8.525 -20.425 1.00 57.41 116 ALA A CA 1
ATOM 877 C C . ALA A 1 116 ? 20.073 7.426 -19.359 1.00 57.41 116 ALA A C 1
ATOM 879 O O . ALA A 1 116 ? 19.311 7.453 -18.405 1.00 57.41 116 ALA A O 1
ATOM 880 N N . ALA A 1 117 ? 21.070 6.540 -19.430 1.00 60.16 117 ALA A N 1
ATOM 881 C CA . ALA A 1 117 ? 21.365 5.557 -18.390 1.00 60.16 117 ALA A CA 1
ATOM 882 C C . ALA A 1 117 ? 21.804 6.222 -17.074 1.00 60.16 117 ALA A C 1
ATOM 884 O O . ALA A 1 117 ? 21.470 5.734 -15.997 1.00 60.16 117 ALA A O 1
ATOM 885 N N . GLY A 1 118 ? 22.521 7.351 -17.139 1.00 65.19 118 GLY A N 1
ATOM 886 C CA . GLY A 1 118 ? 22.853 8.160 -15.963 1.00 65.19 118 GLY A CA 1
ATOM 887 C C . GLY A 1 118 ? 21.620 8.806 -15.326 1.00 65.19 118 GLY A C 1
ATOM 888 O O . GLY A 1 118 ? 21.431 8.702 -14.114 1.00 65.19 118 GLY A O 1
ATOM 889 N N . GLN A 1 119 ? 20.751 9.420 -16.138 1.00 66.62 119 GLN A N 1
ATOM 890 C CA . GLN A 1 119 ? 19.473 9.967 -15.664 1.00 66.62 119 GLN A CA 1
ATOM 891 C C . GLN A 1 119 ? 18.549 8.877 -15.121 1.00 66.62 119 GLN A C 1
ATOM 893 O O . GLN A 1 119 ? 17.919 9.086 -14.090 1.00 66.62 119 GLN A O 1
ATOM 898 N N . GLU A 1 120 ? 18.506 7.713 -15.763 1.00 63.97 120 GLU A N 1
ATOM 899 C CA . GLU A 1 120 ? 17.669 6.594 -15.343 1.00 63.97 120 GLU A CA 1
ATOM 900 C C . GLU A 1 120 ? 18.178 5.969 -14.046 1.00 63.97 120 GLU A C 1
ATOM 902 O O . GLU A 1 120 ? 17.390 5.709 -13.144 1.00 63.97 120 GLU A O 1
ATOM 907 N N . ARG A 1 121 ? 19.499 5.829 -13.873 1.00 68.31 121 ARG A N 1
ATOM 908 C CA . ARG A 1 121 ? 20.083 5.422 -12.586 1.00 68.31 121 ARG A CA 1
ATOM 909 C C . ARG A 1 121 ? 19.787 6.419 -11.476 1.00 68.31 121 ARG A C 1
ATOM 911 O O . ARG A 1 121 ? 19.483 5.996 -10.366 1.00 68.31 121 ARG A O 1
ATOM 918 N N . GLU A 1 122 ? 19.862 7.721 -11.746 1.00 67.94 122 GLU A N 1
ATOM 919 C CA . GLU A 1 122 ? 19.526 8.726 -10.735 1.00 67.94 122 GLU A CA 1
ATOM 920 C C . GLU A 1 122 ? 18.024 8.730 -10.431 1.00 67.94 122 GLU A C 1
ATOM 922 O O . GLU A 1 122 ? 17.639 8.837 -9.267 1.00 67.94 122 GLU A O 1
ATOM 927 N N . ARG A 1 123 ? 17.173 8.521 -11.445 1.00 70.19 123 ARG A N 1
ATOM 928 C CA . ARG A 1 123 ? 15.729 8.321 -11.282 1.00 70.19 123 ARG A CA 1
ATOM 929 C C . ARG A 1 123 ? 15.457 7.107 -10.401 1.00 70.19 123 ARG A C 1
ATOM 931 O O . ARG A 1 123 ? 14.719 7.238 -9.429 1.00 70.19 123 ARG A O 1
ATOM 938 N N . GLN A 1 124 ? 16.105 5.976 -10.679 1.00 68.81 124 GLN A N 1
ATOM 939 C CA . GLN A 1 124 ? 15.999 4.751 -9.890 1.00 68.81 124 GLN A CA 1
ATOM 940 C C . GLN A 1 124 ? 16.493 4.970 -8.457 1.00 68.81 124 GLN A C 1
ATOM 942 O O . GLN A 1 124 ? 15.800 4.606 -7.516 1.00 68.81 124 GLN A O 1
ATOM 947 N N . ARG A 1 125 ? 17.628 5.654 -8.266 1.00 78.44 125 ARG A N 1
ATOM 948 C CA . ARG A 1 125 ? 18.152 5.998 -6.936 1.00 78.44 125 ARG A CA 1
ATOM 949 C C . ARG A 1 125 ? 17.167 6.856 -6.148 1.00 78.44 125 ARG A C 1
ATOM 951 O O . ARG A 1 125 ? 16.958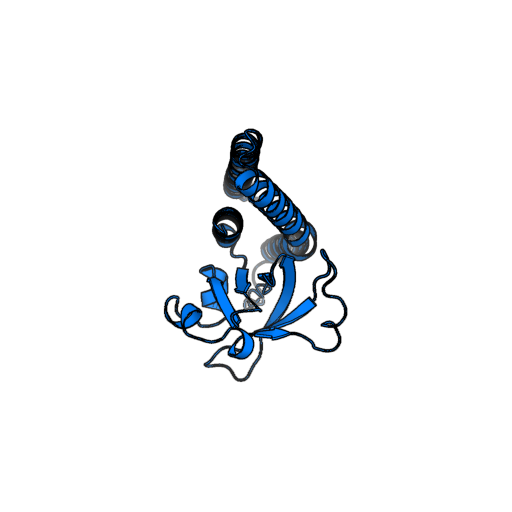 6.616 -4.960 1.00 78.44 125 ARG A O 1
ATOM 958 N N . LEU A 1 126 ? 16.557 7.849 -6.796 1.00 71.19 126 LEU A N 1
ATOM 959 C CA . LEU A 1 126 ? 15.534 8.687 -6.175 1.00 71.19 126 LEU A CA 1
ATOM 960 C C . LEU A 1 126 ? 14.283 7.868 -5.845 1.00 71.19 126 LEU A C 1
ATOM 962 O O . LEU A 1 126 ? 13.712 8.042 -4.770 1.00 71.19 126 LEU A O 1
ATOM 966 N N . PHE A 1 127 ? 13.879 6.966 -6.740 1.00 69.88 127 PHE A N 1
ATOM 967 C CA . PHE A 1 127 ? 12.763 6.051 -6.525 1.00 69.88 127 PHE A CA 1
ATOM 968 C C . PHE A 1 127 ? 13.014 5.126 -5.346 1.00 69.88 127 PHE A C 1
ATOM 970 O O . PHE A 1 127 ? 12.168 5.054 -4.462 1.00 69.88 127 PHE A O 1
ATOM 977 N N . ASP A 1 128 ? 14.175 4.484 -5.285 1.00 73.25 128 ASP A N 1
ATOM 978 C CA . ASP A 1 128 ? 14.569 3.606 -4.190 1.00 73.25 128 ASP A CA 1
ATOM 979 C C . ASP A 1 128 ? 14.648 4.382 -2.877 1.00 73.25 128 ASP A C 1
ATOM 981 O O . ASP A 1 128 ? 14.118 3.930 -1.865 1.00 73.25 128 ASP A O 1
ATOM 985 N N . TYR A 1 129 ? 15.209 5.593 -2.884 1.00 74.56 129 TYR A N 1
ATOM 986 C CA . TYR A 1 129 ? 15.242 6.462 -1.708 1.00 74.56 129 TYR A CA 1
ATOM 987 C C . TYR A 1 129 ? 13.831 6.835 -1.226 1.00 74.56 129 TYR A C 1
ATOM 989 O O . TYR A 1 129 ? 13.502 6.675 -0.045 1.00 74.56 129 TYR A O 1
ATOM 997 N N . MET A 1 130 ? 12.967 7.284 -2.139 1.00 72.50 130 MET A N 1
ATOM 998 C CA . MET A 1 130 ? 11.566 7.587 -1.839 1.00 72.50 130 MET A CA 1
ATOM 999 C C . MET A 1 130 ? 10.829 6.338 -1.359 1.00 72.50 130 MET A C 1
ATOM 1001 O O . MET A 1 130 ? 10.005 6.413 -0.449 1.00 72.50 130 MET A O 1
ATOM 1005 N N . HIS A 1 131 ? 11.135 5.179 -1.934 1.00 71.94 131 HIS A N 1
ATOM 1006 C CA . HIS A 1 131 ? 10.466 3.931 -1.632 1.00 71.94 131 HIS A CA 1
ATOM 1007 C C . HIS A 1 131 ? 10.871 3.363 -0.272 1.00 71.94 131 HIS A C 1
ATOM 1009 O O . HIS A 1 131 ? 9.996 2.968 0.497 1.00 71.94 131 HIS A O 1
ATOM 1015 N N . GLN A 1 132 ? 12.169 3.310 0.008 1.00 74.81 132 GLN A N 1
ATOM 1016 C CA . GLN A 1 132 ? 12.730 2.655 1.185 1.00 74.81 132 GLN A CA 1
ATOM 1017 C C . GLN A 1 132 ? 12.693 3.554 2.417 1.00 74.81 132 GLN A C 1
ATOM 1019 O O . GLN A 1 132 ? 12.535 3.049 3.526 1.00 74.81 132 GLN A O 1
ATOM 1024 N N . ARG A 1 133 ? 12.824 4.876 2.242 1.00 74.00 133 ARG A N 1
ATOM 1025 C CA . ARG A 1 133 ? 12.934 5.812 3.366 1.00 74.00 133 ARG A CA 1
ATOM 1026 C C . ARG A 1 133 ? 11.681 6.648 3.559 1.00 74.00 133 ARG A C 1
ATOM 1028 O O . ARG A 1 133 ? 11.114 6.657 4.644 1.00 74.00 133 ARG A O 1
ATOM 1035 N N . PHE A 1 134 ? 11.221 7.313 2.503 1.00 75.62 134 PHE A N 1
ATOM 1036 C CA . PHE A 1 134 ? 10.138 8.286 2.637 1.00 75.62 134 PHE A CA 1
ATOM 1037 C C . PHE A 1 134 ? 8.751 7.632 2.713 1.00 75.62 134 PHE A C 1
ATOM 1039 O O . PHE A 1 134 ? 7.928 8.003 3.544 1.00 75.62 134 PHE A O 1
ATOM 1046 N N . GLY A 1 135 ? 8.496 6.617 1.885 1.00 76.31 135 GLY A N 1
ATOM 1047 C CA . GLY A 1 135 ? 7.217 5.909 1.820 1.00 76.31 135 GLY A CA 1
ATOM 1048 C C . GLY A 1 135 ? 6.761 5.327 3.165 1.00 76.31 135 GLY A C 1
ATOM 1049 O O . GLY A 1 135 ? 5.629 5.594 3.570 1.00 76.31 135 GLY A O 1
ATOM 1050 N N . PRO A 1 136 ? 7.605 4.569 3.890 1.00 77.50 136 PRO A N 1
ATOM 1051 C CA . PRO A 1 136 ? 7.236 3.995 5.181 1.00 77.50 136 PRO A CA 1
ATOM 1052 C C . PRO A 1 136 ? 6.927 5.055 6.239 1.00 77.50 136 PRO A C 1
ATOM 1054 O O . PRO A 1 136 ? 5.934 4.921 6.953 1.00 77.50 136 PRO A O 1
ATOM 1057 N N . GLU A 1 137 ? 7.731 6.120 6.317 1.00 78.19 137 GLU A N 1
ATOM 1058 C CA . GLU A 1 137 ? 7.500 7.231 7.250 1.00 78.19 137 GLU A CA 1
ATOM 1059 C C . GLU A 1 137 ? 6.191 7.956 6.935 1.00 78.19 137 GLU A C 1
ATOM 1061 O O . GLU A 1 137 ? 5.373 8.182 7.831 1.00 78.19 137 GLU A O 1
ATOM 1066 N N . LEU A 1 138 ? 5.941 8.237 5.654 1.00 78.44 138 LEU A N 1
ATOM 1067 C CA . LEU A 1 138 ? 4.703 8.866 5.213 1.00 78.44 138 LEU A CA 1
ATOM 1068 C C . LEU A 1 138 ? 3.478 8.045 5.612 1.00 78.44 138 LEU A C 1
ATOM 1070 O O . LEU A 1 138 ? 2.493 8.563 6.142 1.00 78.44 138 LEU A O 1
ATOM 1074 N N . MET A 1 139 ? 3.555 6.740 5.378 1.00 75.62 139 MET A N 1
ATOM 1075 C CA . MET A 1 139 ? 2.471 5.823 5.687 1.00 75.62 139 MET A CA 1
ATOM 1076 C C . MET A 1 139 ? 2.291 5.677 7.196 1.00 75.62 139 MET A C 1
ATOM 1078 O O . MET A 1 139 ? 1.157 5.643 7.664 1.00 75.62 139 MET A O 1
ATOM 1082 N N . ALA A 1 140 ? 3.371 5.675 7.980 1.00 80.06 140 ALA A N 1
ATOM 1083 C CA . ALA A 1 140 ? 3.297 5.701 9.438 1.00 80.06 140 ALA A CA 1
ATOM 1084 C C . ALA A 1 140 ? 2.598 6.969 9.963 1.00 80.06 140 ALA A C 1
ATOM 1086 O O . ALA A 1 140 ? 1.772 6.874 10.880 1.00 80.06 140 ALA A O 1
ATOM 1087 N N . ILE A 1 141 ? 2.867 8.134 9.365 1.00 81.88 141 ILE A N 1
ATOM 1088 C CA . ILE A 1 141 ? 2.163 9.386 9.678 1.00 81.88 141 ILE A CA 1
ATOM 1089 C C . ILE A 1 141 ? 0.678 9.257 9.318 1.00 81.88 141 ILE A C 1
ATOM 1091 O O . ILE A 1 141 ? -0.174 9.514 10.171 1.00 81.88 141 ILE A O 1
ATOM 1095 N N . ALA A 1 142 ? 0.357 8.781 8.111 1.00 79.06 142 ALA A N 1
ATOM 1096 C CA . ALA A 1 142 ? -1.024 8.583 7.667 1.00 79.06 142 ALA A CA 1
ATOM 1097 C C . ALA A 1 142 ? -1.797 7.621 8.588 1.00 79.06 142 ALA A C 1
ATOM 1099 O O . ALA A 1 142 ? -2.911 7.927 9.016 1.00 79.06 142 ALA A O 1
ATOM 1100 N N . PHE A 1 143 ? -1.186 6.497 8.978 1.00 79.31 143 PHE A N 1
ATOM 1101 C CA . PHE A 1 143 ? -1.761 5.560 9.948 1.00 79.31 143 PHE A CA 1
ATOM 1102 C C . PHE A 1 143 ? -1.982 6.204 11.319 1.00 79.31 143 PHE A C 1
ATOM 1104 O O . PHE A 1 143 ? -2.988 5.927 11.975 1.00 79.31 143 PHE A O 1
ATOM 1111 N N . SER A 1 144 ? -1.056 7.049 11.772 1.00 84.00 144 SER A N 1
ATOM 1112 C CA . SER A 1 144 ? -1.159 7.722 13.071 1.00 84.00 144 SER A CA 1
ATOM 1113 C C . SER A 1 144 ? -2.291 8.750 13.084 1.00 84.00 144 SER A C 1
ATOM 1115 O O . SER A 1 144 ? -3.076 8.777 14.035 1.00 84.00 144 SER A O 1
ATOM 1117 N N . ILE A 1 145 ? -2.418 9.530 12.007 1.00 84.69 145 ILE A N 1
ATOM 1118 C CA . ILE A 1 145 ? -3.523 10.471 11.788 1.00 84.69 145 ILE A CA 1
ATOM 1119 C C . ILE A 1 145 ? -4.858 9.723 11.778 1.00 84.69 145 ILE A C 1
ATOM 1121 O O . ILE A 1 145 ? -5.766 10.087 12.523 1.00 84.69 145 ILE A O 1
ATOM 1125 N N . GLU A 1 146 ? -4.963 8.641 11.005 1.00 80.06 146 GLU A N 1
ATOM 1126 C CA . GLU A 1 146 ? -6.207 7.876 10.876 1.00 80.06 146 GLU A CA 1
ATOM 1127 C C . GLU A 1 146 ? -6.607 7.201 12.198 1.00 80.06 146 GLU A C 1
ATOM 1129 O O . GLU A 1 146 ? -7.770 7.233 12.599 1.00 80.06 146 GLU A O 1
ATOM 1134 N N . SER A 1 147 ? -5.634 6.655 12.933 1.00 85.00 147 SER A N 1
ATOM 1135 C CA . SER A 1 147 ? -5.863 6.064 14.255 1.00 85.00 147 SER A CA 1
ATOM 1136 C C . SER A 1 147 ? -6.318 7.102 15.287 1.00 85.00 147 SER A C 1
ATOM 1138 O O . SER A 1 147 ? -7.208 6.829 16.097 1.00 85.00 147 SER A O 1
ATOM 1140 N N . LEU A 1 148 ? -5.733 8.305 15.279 1.00 87.94 148 LEU A N 1
ATOM 1141 C CA . LEU A 1 148 ? -6.173 9.395 16.150 1.00 87.94 148 LEU A CA 1
ATOM 1142 C C . LEU A 1 148 ? -7.585 9.861 15.779 1.00 87.94 148 LEU A C 1
ATOM 1144 O O . LEU A 1 148 ? -8.428 9.997 16.665 1.00 87.94 148 LEU A O 1
ATOM 1148 N N . ARG A 1 149 ? -7.858 10.023 14.481 1.00 86.62 149 ARG A N 1
ATOM 1149 C CA . ARG A 1 149 ? -9.171 10.389 13.941 1.00 86.62 149 ARG A CA 1
ATOM 1150 C C . ARG A 1 149 ? -10.251 9.409 14.397 1.00 86.62 149 ARG A C 1
ATOM 1152 O O . ARG A 1 149 ? -11.230 9.841 14.993 1.00 86.62 149 ARG A O 1
ATOM 1159 N N . GLY A 1 150 ? -10.032 8.103 14.226 1.00 84.12 150 GLY A N 1
ATOM 1160 C CA . GLY A 1 150 ? -10.991 7.073 14.641 1.00 84.12 150 GLY A CA 1
ATOM 1161 C C . GLY A 1 150 ? -11.310 7.106 16.141 1.00 84.12 150 GLY A C 1
ATOM 1162 O O . GLY A 1 150 ? -12.470 6.968 16.528 1.00 84.12 150 GLY A O 1
ATOM 1163 N N . ARG A 1 151 ? -10.310 7.366 16.997 1.00 90.56 151 ARG A N 1
ATOM 1164 C CA . ARG A 1 151 ? -10.529 7.530 18.447 1.00 90.56 151 ARG A CA 1
ATOM 1165 C C . ARG A 1 151 ? -11.355 8.775 18.775 1.00 90.56 151 ARG A C 1
ATOM 1167 O O . ARG A 1 151 ? -12.240 8.707 19.623 1.00 90.56 151 ARG A O 1
ATOM 1174 N N . LEU A 1 152 ? -11.085 9.896 18.107 1.00 92.44 152 LEU A N 1
ATOM 1175 C CA . LEU A 1 152 ? -11.835 11.139 18.307 1.00 92.44 152 LEU A CA 1
ATOM 1176 C C . LEU A 1 152 ? -13.274 11.033 17.789 1.00 92.44 152 LEU A C 1
ATOM 1178 O O . LEU A 1 152 ? -14.184 11.529 18.448 1.00 92.44 152 LEU A O 1
ATOM 1182 N N . GLU A 1 153 ? -13.495 10.353 16.662 1.00 90.62 153 GLU A N 1
ATOM 1183 C CA . GLU A 1 153 ? -14.836 10.076 16.131 1.00 90.62 153 GLU A CA 1
ATOM 1184 C C . GLU A 1 153 ? -15.652 9.213 17.100 1.00 90.62 153 GLU A C 1
ATOM 1186 O O . GLU A 1 153 ? -16.795 9.553 17.406 1.00 90.62 153 GLU A O 1
ATOM 1191 N N . ALA A 1 154 ? -15.053 8.152 17.651 1.00 91.38 154 ALA A N 1
ATOM 1192 C CA . ALA A 1 154 ? -15.700 7.313 18.661 1.00 91.38 154 ALA A CA 1
ATOM 1193 C C . ALA A 1 154 ? -16.079 8.108 19.925 1.00 91.38 154 ALA A C 1
ATOM 1195 O O . ALA A 1 154 ? -17.124 7.860 20.525 1.00 91.38 154 ALA A O 1
ATOM 1196 N N . ALA A 1 155 ? -15.267 9.103 20.291 1.00 94.81 155 ALA A N 1
ATOM 1197 C CA . ALA A 1 155 ? -15.529 10.016 21.402 1.00 94.81 155 ALA A CA 1
ATOM 1198 C C . ALA A 1 155 ? -16.439 11.211 21.040 1.00 94.81 155 ALA A C 1
ATOM 1200 O O . ALA A 1 155 ? -16.700 12.046 21.904 1.00 94.81 155 ALA A O 1
ATOM 1201 N N . LYS A 1 156 ? -16.907 11.326 19.785 1.00 94.75 156 LYS A N 1
ATOM 1202 C CA . LYS A 1 156 ? -17.655 12.486 19.251 1.00 94.75 156 LYS A CA 1
ATOM 1203 C C . LYS A 1 156 ? -16.945 13.832 19.472 1.00 94.75 156 LYS A C 1
ATOM 1205 O O . LYS A 1 156 ? -17.586 14.864 19.660 1.00 94.75 156 LYS A O 1
ATOM 1210 N N . HIS A 1 157 ? -15.615 13.830 19.461 1.00 95.62 157 HIS A N 1
ATOM 1211 C CA . HIS A 1 157 ? -14.816 15.017 19.736 1.00 95.62 157 HIS A CA 1
ATOM 1212 C C . HIS A 1 157 ? -14.732 15.929 18.493 1.00 95.62 157 HIS A C 1
ATOM 1214 O O . HIS A 1 157 ? -14.412 15.437 17.406 1.00 95.62 157 HIS A O 1
ATOM 1220 N N . PRO A 1 158 ? -14.935 17.257 18.614 1.00 90.81 158 PRO A N 1
ATOM 1221 C CA . PRO A 1 158 ? -14.977 18.176 17.466 1.00 90.81 158 PRO A CA 1
ATOM 1222 C C . PRO A 1 158 ? -13.671 18.214 16.653 1.00 90.81 158 PRO A C 1
ATOM 1224 O O . PRO A 1 158 ? -13.706 18.337 15.430 1.00 90.81 158 PRO A O 1
ATOM 1227 N N . ALA A 1 159 ? -12.521 17.995 17.303 1.00 90.81 159 ALA A N 1
ATOM 1228 C CA . ALA A 1 159 ? -11.213 17.926 16.635 1.00 90.81 159 ALA A CA 1
ATOM 1229 C C . ALA A 1 159 ? -11.086 16.805 15.576 1.00 90.81 159 ALA A C 1
ATOM 1231 O O . ALA A 1 159 ? -10.158 16.830 14.767 1.00 90.81 159 ALA A O 1
ATOM 1232 N N . ALA A 1 160 ? -12.012 15.836 15.527 1.00 87.88 160 ALA A N 1
ATOM 1233 C CA . ALA A 1 160 ? -12.051 14.850 14.445 1.00 87.88 160 ALA A CA 1
ATOM 1234 C C . ALA A 1 160 ? -12.203 15.514 13.060 1.00 87.88 160 ALA A C 1
ATOM 1236 O O . ALA A 1 160 ? -11.595 15.065 12.085 1.00 87.88 160 ALA A O 1
ATOM 1237 N N . ALA A 1 161 ? -12.969 16.610 12.975 1.00 86.06 161 ALA A N 1
ATOM 1238 C CA . ALA A 1 161 ? -13.167 17.352 11.732 1.00 86.06 161 ALA A CA 1
ATOM 1239 C C . ALA A 1 161 ? -11.892 18.089 11.285 1.00 86.06 161 ALA A C 1
ATOM 1241 O O . ALA A 1 161 ? -11.564 18.089 10.098 1.00 86.06 161 ALA A O 1
ATOM 1242 N N . GLU A 1 162 ? -11.145 18.665 12.231 1.00 86.31 162 GLU A N 1
ATOM 1243 C CA . GLU A 1 162 ? -9.880 19.364 11.966 1.00 86.31 162 GLU A CA 1
ATOM 1244 C C . GLU A 1 162 ? -8.801 18.407 11.447 1.00 86.31 162 GLU A C 1
ATOM 1246 O O . GLU A 1 162 ? -8.136 18.694 10.450 1.00 86.31 162 GLU A O 1
ATOM 1251 N N . LEU A 1 163 ? -8.687 17.216 12.045 1.00 87.06 163 LEU A N 1
ATOM 1252 C CA . LEU A 1 163 ? -7.777 16.164 11.575 1.00 87.06 163 LEU A CA 1
ATOM 1253 C C . LEU A 1 163 ? -8.077 15.723 10.139 1.00 87.06 163 LEU A C 1
ATOM 1255 O O . LEU A 1 163 ? -7.155 15.469 9.364 1.00 87.06 163 LEU A O 1
ATOM 1259 N N . ASN A 1 164 ? -9.354 15.701 9.755 1.00 81.81 164 ASN A N 1
ATOM 1260 C CA . ASN A 1 164 ? -9.761 15.430 8.379 1.00 81.81 164 ASN A CA 1
ATOM 1261 C C . ASN A 1 164 ? -9.260 16.510 7.403 1.00 81.81 164 ASN A C 1
ATOM 1263 O O . ASN A 1 164 ? -8.856 16.193 6.284 1.00 81.81 164 ASN A O 1
ATOM 1267 N N . GLN A 1 165 ? -9.257 17.784 7.811 1.00 85.19 165 GLN A N 1
ATOM 1268 C CA . GLN A 1 165 ? -8.711 18.865 6.984 1.00 85.19 165 GLN A CA 1
ATOM 1269 C C . GLN A 1 165 ? -7.191 18.767 6.844 1.00 85.19 165 GLN A C 1
ATOM 1271 O O . GLN A 1 165 ? -6.671 19.010 5.756 1.00 85.19 165 GLN A O 1
ATOM 1276 N N . ILE A 1 166 ? -6.481 18.384 7.910 1.00 84.25 166 ILE A N 1
ATOM 1277 C CA . ILE A 1 166 ? -5.029 18.161 7.860 1.00 84.25 166 ILE A CA 1
ATOM 1278 C C . ILE A 1 166 ? -4.700 17.049 6.859 1.00 84.25 166 ILE A C 1
ATOM 1280 O O . ILE A 1 166 ? -3.836 17.248 6.008 1.00 84.25 166 I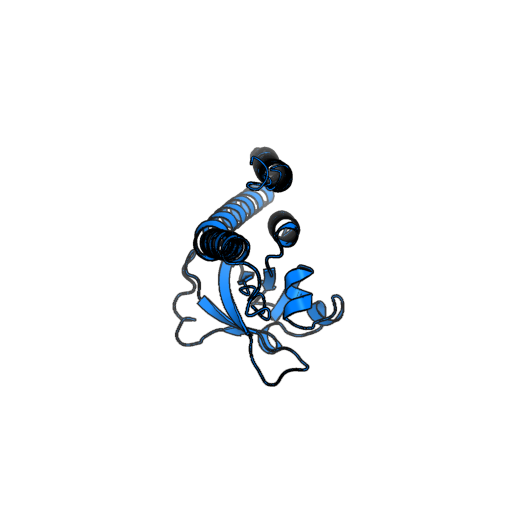LE A O 1
ATOM 1284 N N . GLY A 1 167 ? -5.431 15.928 6.899 1.00 80.56 167 GLY A N 1
ATOM 1285 C CA . GLY A 1 167 ? -5.274 14.843 5.925 1.00 80.56 167 GLY A CA 1
ATOM 1286 C C . GLY A 1 167 ? -5.430 15.323 4.477 1.00 80.56 167 GLY A C 1
ATOM 1287 O O . GLY A 1 167 ? -4.566 15.057 3.649 1.00 80.56 167 GLY A O 1
ATOM 1288 N N . ARG A 1 168 ? -6.465 16.127 4.190 1.00 82.62 168 ARG A N 1
ATOM 1289 C CA . ARG A 1 168 ? -6.671 16.705 2.847 1.00 82.62 168 ARG A CA 1
ATOM 1290 C C . ARG A 1 168 ? -5.536 17.628 2.408 1.00 82.62 168 ARG A C 1
ATOM 1292 O O . ARG A 1 168 ? -5.094 17.534 1.273 1.00 82.62 168 ARG A O 1
ATOM 1299 N N . ARG A 1 169 ? -5.031 18.488 3.299 1.00 82.75 169 ARG A N 1
ATOM 1300 C CA . ARG A 1 169 ? -3.906 19.387 2.976 1.00 82.75 169 ARG A CA 1
ATOM 1301 C C . ARG A 1 169 ? -2.633 18.617 2.635 1.00 82.75 169 ARG A C 1
ATOM 1303 O O . ARG A 1 169 ? -1.867 19.059 1.785 1.00 82.75 169 ARG A O 1
ATOM 1310 N N . ILE A 1 170 ? -2.403 17.488 3.304 1.00 80.88 170 ILE A N 1
ATOM 1311 C CA . ILE A 1 170 ? -1.282 16.597 2.998 1.00 80.88 170 ILE A CA 1
ATOM 1312 C C . ILE A 1 170 ? -1.467 15.983 1.602 1.00 80.88 170 ILE A C 1
ATOM 1314 O O . ILE A 1 170 ? -0.532 16.018 0.804 1.00 80.88 170 ILE A O 1
ATOM 1318 N N . ASP A 1 171 ? -2.669 15.498 1.277 1.00 78.69 171 ASP A N 1
ATOM 1319 C CA . ASP A 1 171 ? -2.989 14.980 -0.063 1.00 78.69 171 ASP A CA 1
ATOM 1320 C C . ASP A 1 171 ? -2.782 16.052 -1.155 1.00 78.69 171 ASP A C 1
ATOM 1322 O O . ASP A 1 171 ? -2.151 15.784 -2.182 1.00 78.69 171 ASP A O 1
ATOM 1326 N N . ASP A 1 172 ? -3.235 17.286 -0.913 1.00 83.38 172 ASP A N 1
ATOM 1327 C CA . ASP A 1 172 ? -3.062 18.420 -1.832 1.00 83.38 172 ASP A CA 1
ATOM 1328 C C . ASP A 1 172 ? -1.581 18.766 -2.050 1.00 83.38 172 ASP A C 1
ATOM 1330 O O . ASP A 1 172 ? -1.154 19.035 -3.179 1.00 83.38 172 ASP A O 1
ATOM 1334 N N . LEU A 1 173 ? -0.776 18.727 -0.981 1.00 80.88 173 LEU A N 1
ATOM 1335 C CA . LEU A 1 173 ? 0.667 18.951 -1.050 1.00 80.88 173 LEU A CA 1
ATOM 1336 C C . LEU A 1 173 ? 1.345 17.898 -1.939 1.00 80.88 173 LEU A C 1
ATOM 1338 O O . LEU A 1 173 ? 2.179 18.252 -2.777 1.00 80.88 173 LEU A O 1
ATOM 1342 N N . PHE A 1 174 ? 0.954 16.625 -1.819 1.00 77.94 174 PHE A N 1
ATOM 1343 C CA . PHE A 1 174 ? 1.474 15.561 -2.682 1.00 77.94 174 PHE A CA 1
ATOM 1344 C C . PHE A 1 174 ? 1.084 15.739 -4.144 1.00 77.94 174 PHE A C 1
ATOM 1346 O O . PHE A 1 174 ? 1.926 15.552 -5.026 1.00 77.94 174 PHE A O 1
ATOM 1353 N N . GLU A 1 175 ? -0.153 16.149 -4.424 1.00 78.12 175 GLU A N 1
ATOM 1354 C CA . GLU A 1 175 ? -0.559 16.457 -5.796 1.00 78.12 175 GLU A CA 1
ATOM 1355 C C . GLU A 1 175 ? 0.191 17.655 -6.379 1.00 78.12 175 GLU A C 1
ATOM 1357 O O . GLU A 1 175 ? 0.542 17.632 -7.563 1.00 78.12 175 GLU A O 1
ATOM 1362 N N . SER A 1 176 ? 0.469 18.688 -5.579 1.00 78.50 176 SER A N 1
ATOM 1363 C CA . SER A 1 176 ? 1.287 19.822 -6.026 1.00 78.50 176 SER A CA 1
ATOM 1364 C C . SER A 1 176 ? 2.707 19.374 -6.354 1.00 78.50 176 SER A C 1
ATOM 1366 O O . SER A 1 176 ? 3.182 19.602 -7.466 1.00 78.50 176 SER A O 1
ATOM 1368 N N . PHE A 1 177 ? 3.350 18.657 -5.431 1.00 75.69 177 PHE A N 1
ATOM 1369 C CA . PHE A 1 177 ? 4.705 18.144 -5.621 1.00 75.69 177 PHE A CA 1
ATOM 1370 C C . PHE A 1 177 ? 4.811 17.252 -6.868 1.00 75.69 177 PHE A C 1
ATOM 1372 O O . PHE A 1 177 ? 5.750 17.378 -7.654 1.00 75.69 177 PHE A O 1
ATOM 1379 N N . ARG A 1 178 ? 3.801 16.406 -7.115 1.00 69.44 178 ARG A N 1
ATOM 1380 C CA . ARG A 1 178 ? 3.701 15.595 -8.336 1.00 69.44 178 ARG A CA 1
ATOM 1381 C C . ARG A 1 178 ? 3.668 16.455 -9.594 1.00 69.44 178 ARG A C 1
ATOM 1383 O O . ARG A 1 178 ? 4.398 16.180 -10.544 1.00 69.44 178 ARG A O 1
ATOM 1390 N N . LYS A 1 179 ? 2.803 17.473 -9.623 1.00 75.50 179 LYS A N 1
ATOM 1391 C CA . LYS A 1 179 ? 2.689 18.384 -10.771 1.00 75.50 179 LYS A CA 1
ATOM 1392 C C . LYS A 1 179 ? 4.017 19.083 -11.041 1.00 75.50 179 LYS A C 1
ATOM 1394 O O . LYS A 1 179 ? 4.380 19.222 -12.204 1.00 75.50 179 LYS A O 1
ATOM 1399 N N . ASP A 1 180 ? 4.741 19.472 -10.001 1.00 75.81 180 ASP A N 1
ATOM 1400 C CA . ASP A 1 180 ? 6.027 20.155 -10.141 1.00 75.81 180 ASP A CA 1
ATOM 1401 C C . ASP A 1 180 ? 7.130 19.221 -10.654 1.00 75.81 180 ASP A C 1
ATOM 1403 O O . ASP A 1 180 ? 7.918 19.619 -11.514 1.00 75.81 180 ASP A O 1
ATOM 1407 N N . LEU A 1 181 ? 7.143 17.959 -10.211 1.00 66.00 181 LEU A N 1
ATOM 1408 C CA . LEU A 1 181 ? 8.047 16.938 -10.747 1.00 66.00 181 LEU A CA 1
ATOM 1409 C C . LEU A 1 181 ? 7.779 16.640 -12.229 1.00 66.00 181 LEU A C 1
ATOM 1411 O O . LEU A 1 181 ? 8.725 16.532 -13.003 1.00 66.00 181 LEU A O 1
ATOM 1415 N N . LEU A 1 182 ? 6.508 16.555 -12.634 1.00 65.12 182 LEU A N 1
ATOM 1416 C CA . LEU A 1 182 ? 6.118 16.285 -14.025 1.00 65.12 182 LEU A CA 1
ATOM 1417 C C . LEU A 1 182 ? 6.308 17.491 -14.960 1.00 65.12 182 LEU A C 1
ATOM 1419 O O . LEU A 1 182 ? 6.401 17.315 -16.171 1.00 65.12 182 LEU A O 1
ATOM 1423 N N . LYS A 1 183 ? 6.346 18.715 -14.420 1.00 71.50 183 LYS A N 1
ATOM 1424 C CA . LYS A 1 183 ? 6.513 19.953 -15.198 1.00 71.50 183 LYS A CA 1
ATOM 1425 C C . LYS A 1 183 ? 7.958 20.288 -15.539 1.00 71.50 183 LYS A C 1
ATOM 1427 O O . LYS A 1 183 ? 8.158 21.165 -16.375 1.00 71.50 183 LYS A O 1
ATOM 1432 N N . ARG A 1 184 ? 8.958 19.666 -14.905 1.00 52.53 184 ARG A N 1
ATOM 1433 C CA . ARG A 1 184 ? 10.358 19.909 -15.277 1.00 52.53 184 ARG A CA 1
ATOM 1434 C C . ARG A 1 184 ? 10.593 19.320 -16.672 1.00 52.53 184 ARG A C 1
ATOM 1436 O O . ARG A 1 184 ? 10.582 18.097 -16.799 1.00 52.53 184 ARG A O 1
ATOM 1443 N N . PRO A 1 185 ? 10.804 20.148 -17.714 1.00 48.31 185 PRO A N 1
ATOM 1444 C CA . PRO A 1 185 ? 11.222 19.620 -18.996 1.00 48.31 185 PRO A CA 1
ATOM 1445 C C . PRO A 1 185 ? 12.580 18.956 -18.786 1.00 48.31 185 PRO A C 1
ATOM 1447 O O . PRO A 1 185 ? 13.449 19.505 -18.101 1.00 48.31 185 PRO A O 1
ATOM 1450 N N . ILE A 1 186 ? 12.768 17.781 -19.380 1.00 51.66 186 ILE A N 1
ATOM 1451 C CA . ILE A 1 186 ? 14.102 17.232 -19.597 1.00 51.66 186 ILE A CA 1
ATOM 1452 C C . ILE A 1 186 ? 14.782 18.244 -20.519 1.00 51.66 186 ILE A C 1
ATOM 1454 O O . ILE A 1 186 ? 14.542 18.252 -21.725 1.00 51.66 186 ILE A O 1
ATOM 1458 N N . ASN A 1 187 ? 15.530 19.186 -19.940 1.00 48.50 187 ASN A N 1
ATOM 1459 C CA . ASN A 1 187 ? 16.301 20.139 -20.717 1.00 48.50 187 ASN A CA 1
ATOM 1460 C C . ASN A 1 187 ? 17.200 19.324 -21.645 1.00 48.50 187 ASN A C 1
ATOM 1462 O O . ASN A 1 187 ? 18.057 18.568 -21.184 1.00 48.50 187 ASN A O 1
ATOM 1466 N N . GLN A 1 188 ? 16.955 19.475 -22.946 1.00 46.28 188 GLN A N 1
ATOM 1467 C CA . GLN A 1 188 ? 17.795 18.999 -24.031 1.00 46.28 188 GLN A CA 1
ATOM 1468 C C . GLN A 1 188 ? 19.179 19.644 -23.876 1.00 46.28 188 GLN A C 1
ATOM 1470 O O . GLN A 1 188 ? 19.466 20.707 -24.424 1.00 46.28 188 GLN A O 1
ATOM 1475 N N . ALA A 1 189 ? 20.041 19.025 -23.074 1.00 48.09 189 ALA A N 1
ATOM 1476 C CA . ALA A 1 189 ? 21.460 19.324 -23.048 1.00 48.09 189 ALA A CA 1
ATOM 1477 C C . ALA A 1 189 ? 22.074 18.702 -24.307 1.00 48.09 189 ALA A C 1
ATOM 1479 O O . ALA A 1 189 ? 22.524 17.561 -24.290 1.00 48.09 189 ALA A O 1
ATOM 1480 N N . GLY A 1 190 ? 22.002 19.421 -25.425 1.00 50.97 190 GLY A N 1
ATOM 1481 C CA . GLY A 1 190 ? 22.526 18.908 -26.688 1.00 50.97 190 GLY A CA 1
ATOM 1482 C C . GLY A 1 190 ? 22.193 19.743 -27.913 1.00 50.97 190 GLY A C 1
ATOM 1483 O O . GLY A 1 190 ? 21.855 19.185 -28.944 1.00 50.97 190 GLY A O 1
ATOM 1484 N N . SER A 1 191 ? 22.254 21.070 -27.827 1.00 46.44 191 SER A N 1
ATOM 1485 C CA . SER A 1 191 ? 22.412 21.883 -29.035 1.00 46.44 191 SER A CA 1
ATOM 1486 C C . SER A 1 191 ? 22.998 23.233 -28.668 1.00 46.44 191 SER A C 1
ATOM 1488 O O . SER A 1 191 ? 22.266 24.173 -28.360 1.00 46.44 191 SER A O 1
ATOM 1490 N N . LYS A 1 192 ? 24.326 23.307 -28.703 1.00 48.16 192 LYS A N 1
ATOM 1491 C CA . LYS A 1 192 ? 25.073 24.467 -29.193 1.00 48.16 192 LYS A CA 1
ATOM 1492 C C . LYS A 1 192 ? 26.493 23.996 -29.515 1.00 48.16 192 LYS A C 1
ATOM 1494 O O . LYS A 1 192 ? 27.301 23.785 -28.618 1.00 48.16 192 LYS A O 1
ATOM 1499 N N . SER A 1 193 ? 26.634 23.680 -30.805 1.00 54.97 193 SER A N 1
ATOM 1500 C CA . SER A 1 193 ? 27.764 23.971 -31.704 1.00 54.97 193 SER A CA 1
ATOM 1501 C C . SER A 1 193 ? 28.929 24.752 -31.109 1.00 54.97 193 SER A C 1
ATOM 1503 O O . SER A 1 193 ? 28.636 25.835 -30.547 1.00 54.97 193 SER A O 1
#

Sequence (193 aa):
MYQSIISACKTIDKFGLARAIGNLRTDRFLFANDSFLKIASLERDEVLLIPLSEIVKFDSAHSIARKKGILVPIAVRTPDQKSAIGGHAAFGPDGLALLMIPMYMDSDSELEAGAAAGQERERQRLFDYMHQRFGPELMAIAFSIESLRGRLEAAKHPAAAELNQIGRRIDDLFESFRKDLLKRPINQAGSKS

Foldseek 3Di:
DCVLVQLVQQLVVVVLWWKWKAAQVVQATPDTHPSVCVVLVHDRVRRGVDGNVVFKDWDPVCPVPLDALDWTKIWGHRPPDPGTFIWTWGAAPNRMIMTGGDDDDPPPDPDDDPPVVVVVVVVSVVVCCCRVPVVSVVSSVSRVLVVVLVVCVVVVHPCNVVSVVVSVVVSVVSVVVVVVVVPDPPPPPDDDD

Secondary structure (DSSP, 8-state):
--HHHHHHHHHHHTTT-EEEEEETTTTEEEEE-HHHHHHHT--HHHHHHSBHHHHEEE-TTTTT---TT-EEEEEEEPSS-SSEEEEEEEE-GGGEEEEEE---------SS-HHHHHHHHHHHHHHHHIIIIIHHHHHHHHHHHHHHHHHHHHTT-THHHHHHHHHHHHHHHHHHHHHHHHHS---------